Protein AF-0000000084380223 (afdb_homodimer)

Organism: NCBI:txid1548547

pLDDT: mean 94.54, std 8.92, range [31.89, 98.81]

Secondary structure (DSSP, 8-state):
-----SEEEEEEESS-HHHHHHHHHHHSSSEEEEEEEE-SS-BTTB-TT-EEEEEEEETTEEEEEEE--SS----TTEEEEEEESSHHHHHHHHHHHHTTT-EE-GGGEEE-TTS-EEEEEEHHHHHHHT-S-HHHHHHHHHHHHT-SS--HHHHHHHHH-/-----SEEEEEEESS-HHHHHHHHHHHSSSEEEEEEEE-SS-BTTB-TT-EEEEEEEETTEEEEEEE--SS----TTEEEEEEESSHHHHHHHHHHHHTTT-EE-GGGEEE-TTS-EEEEEEHHHHHHHT-S-HHHHHHHHHHHHT-SS--HHHHHHHHH-

Foldseek 3Di:
DPCPDPDAEEAEDAQCFVVVQVLVPVLAPPKDWDDWDFACADDPSGGGGGTAKTWMDGPRGIYMYGNPHDDDADDPPDAEEDEDADPVSLVRNVDSFCPPPKAWDALQWIAGPRGGIYRYDYPVLVVLCPDPPNCLNVQLVVQSRPGGRDDVVSSVVSSVD/DPCPDPDAEEAEDAQCFVVVQVLVPVLAPPKDWDDWDFACADDPSGGGGGTAKTWMDGPRGIYMYGNPHDDDADDPPDAEEDEDADPVSLVRNVDSFCPPPKAWDALQWIAGPRGGIYRYDYPVLVVLCPDPPNCLNVQLVVQSRVGGRDDVVSSVVSSVD

Structure (mmCIF, N/CA/C/O backbone):
data_AF-0000000084380223-model_v1
#
loop_
_entity.id
_entity.type
_entity.pdbx_description
1 polymer 'PhnB-like domain-containing protein'
#
loop_
_atom_site.group_PDB
_atom_site.id
_atom_site.type_symbol
_atom_site.label_atom_id
_atom_site.label_alt_id
_atom_site.label_comp_id
_atom_site.label_asym_id
_atom_site.label_entity_id
_atom_site.label_seq_id
_atom_site.pdbx_PDB_ins_code
_atom_site.Cartn_x
_atom_site.Cartn_y
_atom_site.Cartn_z
_atom_site.occupancy
_atom_site.B_iso_or_equiv
_atom_site.auth_seq_id
_atom_site.auth_comp_id
_atom_site.auth_asym_id
_atom_site.auth_atom_id
_atom_site.pdbx_PDB_model_num
ATOM 1 N N . MET A 1 1 ? 7.066 -19.219 8.914 1 32.31 1 MET A N 1
ATOM 2 C CA . MET A 1 1 ? 7.27 -17.844 9.367 1 32.31 1 MET A CA 1
ATOM 3 C C . MET A 1 1 ? 5.934 -17.156 9.648 1 32.31 1 MET A C 1
ATOM 5 O O . MET A 1 1 ? 5.016 -17.219 8.828 1 32.31 1 MET A O 1
ATOM 9 N N . GLU A 1 2 ? 5.453 -17.047 10.828 1 41.66 2 GLU A N 1
ATOM 10 C CA . GLU A 1 2 ? 4.16 -16.5 11.234 1 41.66 2 GLU A CA 1
ATOM 11 C C . GLU A 1 2 ? 3.848 -15.211 10.484 1 41.66 2 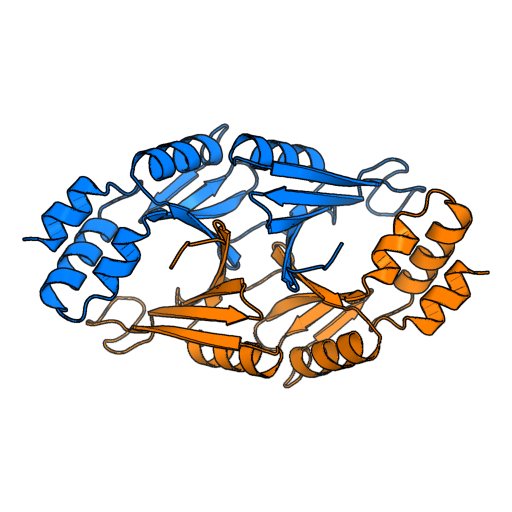GLU A C 1
ATOM 13 O O . GLU A 1 2 ? 4.648 -14.273 10.492 1 41.66 2 GLU A O 1
ATOM 18 N N . ILE A 1 3 ? 3.221 -15.406 9.367 1 51.25 3 ILE A N 1
ATOM 19 C CA . ILE A 1 3 ? 2.959 -14.227 8.547 1 51.25 3 ILE A CA 1
ATOM 20 C C . ILE A 1 3 ? 2.213 -13.18 9.375 1 51.25 3 ILE A C 1
ATOM 22 O O . ILE A 1 3 ? 1.077 -13.406 9.797 1 51.25 3 ILE A O 1
ATOM 26 N N . THR A 1 4 ? 2.963 -12.352 10.031 1 65.88 4 THR A N 1
ATOM 27 C CA . THR A 1 4 ? 2.34 -11.344 10.875 1 65.88 4 THR A CA 1
ATOM 28 C C . THR A 1 4 ? 1.686 -10.25 10.031 1 65.88 4 THR A C 1
ATOM 30 O O . THR A 1 4 ? 0.674 -9.672 10.43 1 65.88 4 THR A O 1
ATOM 33 N N . GLN A 1 5 ? 2.08 -10.172 8.781 1 86.56 5 GLN A N 1
ATOM 34 C CA . GLN A 1 5 ? 1.493 -9.156 7.914 1 86.56 5 GLN A CA 1
ATOM 35 C C . GLN A 1 5 ? 0.505 -9.773 6.93 1 86.56 5 GLN A C 1
ATOM 37 O O . GLN A 1 5 ? 0.892 -10.57 6.074 1 86.56 5 GLN A O 1
ATOM 42 N N . ILE A 1 6 ? -0.724 -9.414 7.043 1 91.94 6 ILE A N 1
ATOM 43 C CA . ILE A 1 6 ? -1.76 -10.039 6.23 1 91.94 6 ILE A CA 1
ATOM 44 C C .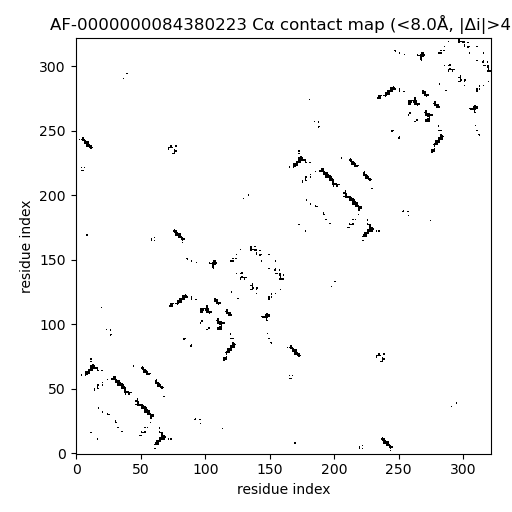 ILE A 1 6 ? -1.839 -9.344 4.871 1 91.94 6 ILE A C 1
ATOM 46 O O . ILE A 1 6 ? -2.115 -9.977 3.854 1 91.94 6 ILE A O 1
ATOM 50 N N . ILE A 1 7 ? -1.647 -8.047 4.848 1 97.31 7 ILE A N 1
ATOM 51 C CA . ILE A 1 7 ? -1.777 -7.273 3.619 1 97.31 7 ILE A CA 1
ATOM 52 C C . ILE A 1 7 ? -0.424 -6.68 3.24 1 97.31 7 ILE A C 1
ATOM 54 O O . ILE A 1 7 ? 0.252 -6.074 4.074 1 97.31 7 ILE A O 1
ATOM 58 N N . SER A 1 8 ? 0.004 -6.867 2.023 1 97.62 8 SER A N 1
ATOM 59 C CA . SER A 1 8 ? 1.247 -6.293 1.521 1 97.62 8 SER A CA 1
ATOM 60 C C . SER A 1 8 ? 1.021 -5.551 0.208 1 97.62 8 SER A C 1
ATOM 62 O O . SER A 1 8 ? 0.292 -6.027 -0.665 1 97.62 8 SER A O 1
ATOM 64 N N . PRO A 1 9 ? 1.64 -4.41 0.079 1 98.5 9 PRO A N 1
ATOM 65 C CA . PRO A 1 9 ? 1.553 -3.727 -1.215 1 98.5 9 PRO A CA 1
ATOM 66 C C . PRO A 1 9 ? 2.285 -4.473 -2.326 1 98.5 9 PRO A C 1
ATOM 68 O O . PRO A 1 9 ? 3.357 -5.039 -2.092 1 98.5 9 PRO A O 1
ATOM 71 N N . CYS A 1 10 ? 1.696 -4.477 -3.432 1 98.69 10 CYS A N 1
ATOM 72 C CA . CYS A 1 10 ? 2.305 -4.984 -4.656 1 98.69 10 CYS A CA 1
ATOM 73 C C . CYS A 1 10 ? 2.443 -3.877 -5.695 1 98.69 10 CYS A C 1
ATOM 75 O O . CYS A 1 10 ? 1.447 -3.295 -6.129 1 98.69 10 CYS A O 1
ATOM 77 N N . LEU A 1 11 ? 3.627 -3.625 -6.086 1 98.75 11 LEU A N 1
ATOM 78 C CA . LEU A 1 11 ? 3.947 -2.543 -7.012 1 98.75 11 LEU A CA 1
ATOM 79 C C . LEU A 1 11 ? 4.184 -3.08 -8.414 1 98.75 11 LEU A C 1
ATOM 81 O O . LEU A 1 11 ? 4.969 -4.012 -8.609 1 98.75 11 LEU A O 1
ATOM 85 N N . TRP A 1 12 ? 3.541 -2.434 -9.375 1 98.19 12 TRP A N 1
ATOM 86 C CA . TRP A 1 12 ? 3.562 -2.873 -10.766 1 98.19 12 TRP A CA 1
ATOM 87 C C . TRP A 1 12 ? 4.684 -2.186 -11.531 1 98.19 12 TRP A C 1
ATOM 89 O O . TRP A 1 12 ? 4.793 -0.957 -11.516 1 98.19 12 TRP A O 1
ATOM 99 N N . TYR A 1 13 ? 5.488 -2.984 -12.211 1 97.38 13 TYR A N 1
ATOM 100 C CA . TYR A 1 13 ? 6.578 -2.449 -13.023 1 97.38 13 TYR A CA 1
ATOM 101 C C . TYR A 1 13 ? 6.578 -3.064 -14.414 1 97.38 13 TYR A C 1
ATOM 103 O O . TYR A 1 13 ? 5.793 -3.973 -14.695 1 97.38 13 TYR A O 1
ATOM 111 N N . ASP A 1 14 ? 7.387 -2.457 -15.266 1 94.88 14 ASP A N 1
ATOM 112 C CA . ASP A 1 14 ? 7.629 -2.953 -16.625 1 94.88 14 ASP A CA 1
ATOM 113 C C . ASP A 1 14 ? 9.094 -3.352 -16.797 1 94.88 14 ASP A C 1
ATOM 115 O O . ASP A 1 14 ? 9.844 -2.66 -17.484 1 94.88 14 ASP A O 1
ATOM 119 N N . GLY A 1 15 ? 9.453 -4.473 -16.141 1 94.38 15 GLY A N 1
ATOM 120 C CA . GLY A 1 15 ? 10.797 -5 -16.297 1 94.38 15 GLY A CA 1
ATOM 121 C C . GLY A 1 15 ? 11.75 -4.512 -15.219 1 94.38 15 GLY A C 1
ATOM 122 O O . GLY A 1 15 ? 12.867 -5.023 -15.094 1 94.38 15 GLY A O 1
ATOM 123 N N . GLN A 1 16 ? 11.344 -3.615 -14.336 1 96.12 16 GLN A N 1
ATOM 124 C CA . GLN A 1 16 ? 12.266 -2.957 -13.414 1 96.12 16 GLN A CA 1
ATOM 125 C C . GLN A 1 16 ? 12.016 -3.396 -11.977 1 96.12 16 GLN A C 1
ATOM 127 O O . GLN A 1 16 ? 12.445 -2.73 -11.031 1 96.12 16 GLN A O 1
ATOM 132 N N . ALA A 1 17 ? 11.305 -4.434 -11.758 1 97.5 17 ALA A N 1
ATOM 133 C CA . ALA A 1 17 ? 10.898 -4.852 -10.414 1 97.5 17 ALA A CA 1
ATOM 134 C C . ALA A 1 17 ? 12.117 -5.039 -9.508 1 97.5 17 ALA A C 1
ATOM 136 O O . ALA A 1 17 ? 12.133 -4.543 -8.383 1 97.5 17 ALA A O 1
ATOM 137 N N . GLU A 1 18 ? 13.117 -5.715 -9.969 1 97.62 18 GLU A N 1
ATOM 138 C CA . GLU A 1 18 ? 14.289 -5.992 -9.148 1 97.62 18 GLU A CA 1
ATOM 139 C C . GLU A 1 18 ? 15.062 -4.715 -8.836 1 97.62 18 GLU A C 1
ATOM 141 O O . GLU A 1 18 ? 15.438 -4.473 -7.691 1 97.62 18 GLU A O 1
ATOM 146 N N . SER A 1 19 ? 15.344 -3.908 -9.844 1 97.88 19 SER A N 1
ATOM 147 C CA . SER A 1 19 ? 16.062 -2.652 -9.648 1 97.88 19 SER A CA 1
ATOM 148 C C . SER A 1 19 ? 15.297 -1.723 -8.711 1 97.88 19 SER A C 1
ATOM 150 O O . SER A 1 19 ? 15.898 -1.029 -7.887 1 97.88 19 SER A O 1
ATOM 152 N N . ALA A 1 20 ? 13.992 -1.715 -8.859 1 98.12 20 ALA A N 1
ATOM 153 C CA . ALA A 1 20 ? 13.172 -0.894 -7.969 1 98.12 20 ALA A CA 1
ATOM 154 C C . ALA A 1 20 ? 13.297 -1.366 -6.523 1 98.12 20 ALA A C 1
ATOM 156 O O . ALA A 1 20 ? 13.492 -0.556 -5.613 1 98.12 20 ALA A O 1
ATOM 157 N N . ALA A 1 21 ? 13.18 -2.662 -6.32 1 98.38 21 ALA A N 1
ATOM 158 C CA . ALA A 1 21 ? 13.336 -3.213 -4.977 1 98.38 21 ALA A CA 1
ATOM 159 C C . ALA A 1 21 ? 14.68 -2.812 -4.375 1 98.38 21 ALA A C 1
ATOM 161 O O . ALA A 1 21 ? 14.75 -2.373 -3.227 1 98.38 21 ALA A O 1
ATOM 162 N N . GLU A 1 22 ? 15.711 -2.914 -5.148 1 97.81 22 GLU A N 1
ATOM 163 C CA . GLU A 1 22 ? 17.047 -2.545 -4.684 1 97.81 22 GLU A CA 1
ATOM 164 C C . GLU A 1 22 ? 17.109 -1.062 -4.328 1 97.81 22 GLU A C 1
ATOM 166 O O . GLU A 1 22 ? 17.734 -0.685 -3.338 1 97.81 22 GLU A O 1
ATOM 171 N N . PHE A 1 23 ? 16.516 -0.316 -5.188 1 98.06 23 PHE A N 1
ATOM 172 C CA . PHE A 1 23 ? 16.438 1.117 -4.938 1 98.06 23 PHE A CA 1
ATOM 173 C C . PHE A 1 23 ? 15.789 1.395 -3.582 1 98.06 23 PHE A C 1
ATOM 175 O O . PHE A 1 23 ? 16.297 2.205 -2.805 1 98.06 23 PHE A O 1
ATOM 182 N N . TYR A 1 24 ? 14.688 0.743 -3.215 1 97.88 24 TYR A N 1
ATOM 183 C CA . TYR A 1 24 ? 13.992 0.947 -1.948 1 97.88 24 TYR A CA 1
ATOM 184 C C . TYR A 1 24 ? 14.805 0.398 -0.784 1 97.88 24 TYR A C 1
ATOM 186 O O . TYR A 1 24 ? 14.883 1.021 0.278 1 97.88 24 TYR A O 1
ATOM 194 N N . LEU A 1 25 ? 15.469 -0.722 -0.941 1 97.44 25 LEU A N 1
ATOM 195 C CA . LEU A 1 25 ? 16.266 -1.319 0.13 1 97.44 25 LEU A CA 1
ATOM 196 C C . LEU A 1 25 ? 17.422 -0.41 0.52 1 97.44 25 LEU A C 1
ATOM 198 O O . LEU A 1 25 ? 17.812 -0.368 1.688 1 97.44 25 LEU A O 1
ATOM 202 N N . ALA A 1 26 ? 17.891 0.292 -0.416 1 96.5 26 ALA A N 1
ATOM 203 C CA . ALA A 1 26 ? 18.984 1.214 -0.143 1 96.5 26 ALA A CA 1
ATOM 204 C C . ALA A 1 26 ? 18.5 2.408 0.678 1 96.5 26 ALA A C 1
ATOM 206 O O . ALA A 1 26 ? 19.297 3.027 1.4 1 96.5 26 ALA A O 1
ATOM 207 N N . ALA A 1 27 ? 17.266 2.715 0.586 1 95.44 27 ALA A N 1
ATOM 208 C CA . ALA A 1 27 ? 16.719 3.898 1.233 1 95.44 27 ALA A CA 1
ATOM 209 C C . ALA A 1 27 ? 16.312 3.598 2.674 1 95.44 27 ALA A C 1
ATOM 211 O O . ALA A 1 27 ? 16.25 4.5 3.512 1 95.44 27 ALA A O 1
ATOM 212 N N . PHE A 1 28 ? 16.031 2.342 2.951 1 95.88 28 PHE A N 1
ATOM 213 C CA . PHE A 1 28 ? 15.43 2.012 4.242 1 95.88 28 PHE A CA 1
ATOM 214 C C . PHE A 1 28 ? 16.312 1.022 5.004 1 95.88 28 PHE A C 1
ATOM 216 O O . PHE A 1 28 ? 16.891 0.115 4.406 1 95.88 28 PHE A O 1
ATOM 223 N N . PRO A 1 29 ? 16.312 1.187 6.297 1 92.56 29 PRO A N 1
ATOM 224 C CA . PRO A 1 29 ? 17.109 0.251 7.094 1 92.56 29 PRO A CA 1
ATOM 225 C C . PRO A 1 29 ? 16.453 -1.118 7.234 1 92.56 29 PRO A C 1
ATOM 227 O O . PRO A 1 29 ? 15.25 -1.252 7.004 1 92.56 29 PRO A O 1
ATOM 230 N N . ASN A 1 30 ? 17.234 -2.107 7.621 1 94.25 30 ASN A N 1
ATOM 231 C CA . ASN A 1 30 ? 16.719 -3.439 7.906 1 94.25 30 ASN A CA 1
ATOM 232 C C . ASN A 1 30 ? 15.836 -3.949 6.773 1 94.25 30 ASN A C 1
ATOM 234 O O . ASN A 1 30 ? 14.695 -4.352 7.004 1 94.25 30 ASN A O 1
ATOM 238 N N . SER A 1 31 ? 16.344 -3.854 5.578 1 96.38 31 SER A N 1
ATOM 239 C CA . SER A 1 31 ? 15.633 -4.234 4.363 1 96.38 31 SER A CA 1
ATOM 240 C C . SER A 1 31 ? 16.375 -5.332 3.607 1 96.38 31 SER A C 1
ATOM 242 O O . SER A 1 31 ? 17.609 -5.402 3.652 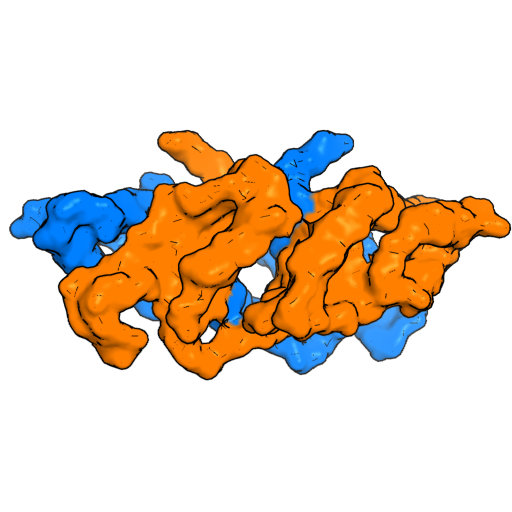1 96.38 31 SER A O 1
ATOM 244 N N . HIS A 1 32 ? 15.648 -6.23 3.021 1 97.81 32 HIS A N 1
ATOM 245 C CA . HIS A 1 32 ? 16.266 -7.293 2.238 1 97.81 32 HIS A CA 1
ATOM 246 C C . HIS A 1 32 ? 15.297 -7.871 1.219 1 97.81 32 HIS A C 1
ATOM 248 O O . HIS A 1 32 ? 14.078 -7.719 1.365 1 97.81 32 HIS A O 1
ATOM 254 N N . ILE A 1 33 ? 15.859 -8.484 0.189 1 97.81 33 ILE A N 1
ATOM 255 C CA . ILE A 1 33 ? 15.062 -9.266 -0.755 1 97.81 33 ILE A CA 1
ATOM 256 C C . ILE A 1 33 ? 14.766 -10.641 -0.17 1 97.81 33 ILE A C 1
ATOM 258 O O . ILE A 1 33 ? 15.664 -11.32 0.329 1 97.81 33 ILE A O 1
ATOM 262 N N . ASP A 1 34 ? 13.562 -11.031 -0.2 1 96.44 34 ASP A N 1
ATOM 263 C CA . ASP A 1 34 ? 13.164 -12.336 0.304 1 96.44 34 ASP A CA 1
ATOM 264 C C . ASP A 1 34 ? 13.219 -13.391 -0.8 1 96.44 34 ASP A C 1
ATOM 266 O O . ASP A 1 34 ? 13.633 -14.531 -0.56 1 96.44 34 ASP A O 1
ATOM 270 N N . ASN A 1 35 ? 12.719 -13.016 -1.987 1 95.75 35 ASN A N 1
ATOM 271 C CA . ASN A 1 35 ? 12.648 -13.961 -3.102 1 95.75 35 ASN A CA 1
ATOM 272 C C . ASN A 1 35 ? 12.547 -13.234 -4.441 1 95.75 35 ASN A C 1
ATOM 274 O O . ASN A 1 35 ? 11.93 -12.172 -4.531 1 95.75 35 ASN A O 1
ATOM 278 N N . VAL A 1 36 ? 13.18 -13.781 -5.414 1 96.62 36 VAL A N 1
ATOM 279 C CA . VAL A 1 36 ? 13.031 -13.359 -6.801 1 96.62 36 VAL A CA 1
ATOM 280 C C . VAL A 1 36 ? 12.5 -14.523 -7.641 1 96.62 36 VAL A C 1
ATOM 282 O O . VAL A 1 36 ? 13.203 -15.516 -7.844 1 96.62 36 VAL A O 1
ATOM 285 N N . MET A 1 37 ? 11.312 -14.367 -8.109 1 93.94 37 MET A N 1
ATOM 286 C CA . MET A 1 37 ? 10.711 -15.383 -8.969 1 93.94 37 MET A CA 1
ATOM 287 C C . MET A 1 37 ? 10.938 -15.047 -10.438 1 93.94 37 MET A C 1
ATOM 289 O O . MET A 1 37 ? 10.539 -13.977 -10.906 1 93.94 37 MET A O 1
ATOM 293 N N . LYS A 1 38 ? 11.477 -16.016 -11.141 1 93.56 38 LYS A N 1
ATOM 294 C CA . LYS A 1 38 ? 11.75 -15.836 -12.562 1 93.56 38 LYS A CA 1
ATOM 295 C C . LYS A 1 38 ? 10.906 -16.781 -13.406 1 93.56 38 LYS A C 1
ATOM 297 O O . LYS A 1 38 ? 10.453 -17.828 -12.922 1 93.56 38 LYS A O 1
ATOM 302 N N . SER A 1 39 ? 10.711 -16.375 -14.641 1 90.5 39 SER A N 1
ATOM 303 C CA . SER A 1 39 ? 9.914 -17.188 -15.547 1 90.5 39 SER A CA 1
ATOM 304 C C . SER A 1 39 ? 10.711 -18.391 -16.047 1 90.5 39 SER A C 1
ATOM 306 O O . SER A 1 39 ? 11.883 -18.25 -16.422 1 90.5 39 SER A O 1
ATOM 308 N N . ASP A 1 40 ? 10 -19.531 -16.031 1 88.31 40 ASP A N 1
ATOM 309 C CA . ASP A 1 40 ? 10.648 -20.719 -16.547 1 88.31 40 ASP A CA 1
ATOM 310 C C . ASP A 1 40 ? 10.492 -20.812 -18.078 1 88.31 40 ASP A C 1
ATOM 312 O O . ASP A 1 40 ? 11.211 -21.578 -18.734 1 88.31 40 ASP A O 1
ATOM 316 N N . GLY A 1 41 ? 9.57 -20.078 -18.578 1 85.88 41 GLY A N 1
ATOM 317 C CA . GLY A 1 41 ? 9.32 -20.125 -20 1 85.88 41 GLY A CA 1
ATOM 318 C C . GLY A 1 41 ? 8.93 -18.781 -20.594 1 85.88 41 GLY A C 1
ATOM 319 O O . GLY A 1 41 ? 8.75 -17.812 -19.844 1 85.88 41 GLY A O 1
ATOM 320 N N . ASP A 1 42 ? 8.898 -18.844 -21.875 1 84.38 42 ASP A N 1
ATOM 321 C CA . ASP A 1 42 ? 8.453 -17.641 -22.562 1 84.38 42 ASP A CA 1
ATOM 322 C C . ASP A 1 42 ? 6.957 -17.406 -22.359 1 84.38 42 ASP A C 1
ATOM 324 O O . ASP A 1 42 ? 6.195 -18.359 -22.172 1 84.38 42 ASP A O 1
ATOM 328 N N . TRP A 1 43 ? 6.656 -16.25 -22.188 1 75.56 43 TRP A N 1
ATOM 329 C CA . TRP A 1 43 ? 5.258 -15.852 -22.094 1 75.56 43 TRP A CA 1
ATOM 330 C C . TRP A 1 43 ? 5.023 -14.508 -22.797 1 75.56 43 TRP A C 1
ATOM 332 O O . TRP A 1 43 ? 5.977 -13.805 -23.125 1 75.56 43 TRP A O 1
ATOM 342 N N . PRO A 1 44 ? 3.814 -14.219 -23.219 1 71.5 44 PRO A N 1
ATOM 343 C CA . PRO A 1 44 ? 3.537 -13.008 -24 1 71.5 44 PRO A CA 1
ATOM 344 C C . PRO A 1 44 ? 4.18 -11.758 -23.406 1 71.5 44 PRO A C 1
ATOM 346 O O . PRO A 1 44 ? 4.547 -10.836 -24.141 1 71.5 44 PRO A O 1
ATOM 349 N N . GLY A 1 45 ? 4.398 -11.711 -22.219 1 70.75 45 GLY A N 1
ATOM 350 C CA . GLY A 1 45 ? 4.914 -10.5 -21.594 1 70.75 45 GLY A CA 1
ATOM 351 C C . GLY A 1 45 ? 6.406 -10.57 -21.312 1 70.75 45 GLY A C 1
ATOM 352 O O . GLY A 1 45 ? 6.984 -9.617 -20.797 1 70.75 45 GLY A O 1
ATOM 353 N N . GLY A 1 46 ? 6.961 -11.688 -21.703 1 78.56 46 GLY A N 1
ATOM 354 C CA . GLY A 1 46 ? 8.375 -11.781 -21.375 1 78.56 46 GLY A CA 1
ATOM 355 C C . GLY A 1 46 ? 9.008 -13.086 -21.828 1 78.56 46 GLY A C 1
ATOM 356 O O . GLY A 1 46 ? 8.453 -13.797 -22.672 1 78.56 46 GLY A O 1
ATOM 357 N N . LYS A 1 47 ? 10.312 -13.234 -21.516 1 88.19 47 LYS A N 1
ATOM 358 C CA . LYS A 1 47 ? 11.117 -14.391 -21.906 1 88.19 47 LYS A CA 1
ATOM 359 C C . LYS A 1 47 ? 11.5 -15.227 -20.688 1 88.19 47 LYS A C 1
ATOM 361 O O . LYS A 1 47 ? 11.461 -14.742 -19.562 1 88.19 47 LYS A O 1
ATOM 366 N N . ALA A 1 48 ? 11.844 -16.375 -21.031 1 89.56 48 ALA A N 1
ATOM 367 C CA . ALA A 1 48 ? 12.398 -17.234 -19.984 1 89.56 48 ALA A CA 1
ATOM 368 C C . ALA A 1 48 ? 13.547 -16.531 -19.266 1 89.56 48 ALA A C 1
ATOM 370 O O . ALA A 1 48 ? 14.391 -15.898 -19.906 1 89.56 48 ALA A O 1
ATOM 371 N N . GLY A 1 49 ? 13.438 -16.594 -17.922 1 92 49 GLY A N 1
ATOM 372 C CA . GLY A 1 49 ? 14.508 -16 -17.125 1 92 49 GLY A CA 1
ATOM 373 C C . GLY A 1 49 ? 14.164 -14.617 -16.609 1 92 49 GLY A C 1
ATOM 374 O O . GLY A 1 49 ? 14.82 -14.109 -15.703 1 92 49 GLY A O 1
ATOM 375 N N . ASP A 1 50 ? 13.156 -14.023 -17.25 1 93.31 50 ASP A N 1
ATOM 376 C CA . ASP A 1 50 ? 12.742 -12.703 -16.797 1 93.31 50 ASP A CA 1
ATOM 377 C C . ASP A 1 50 ? 12.156 -12.766 -15.383 1 93.31 50 ASP A C 1
ATOM 379 O O . ASP A 1 50 ? 11.438 -13.703 -15.047 1 93.31 50 ASP A O 1
ATOM 383 N N . THR A 1 51 ? 12.508 -11.789 -14.578 1 95.25 51 THR A N 1
ATOM 384 C CA . THR A 1 51 ? 11.898 -11.664 -13.258 1 95.25 51 THR A CA 1
ATOM 385 C C . THR A 1 51 ? 10.398 -11.391 -13.383 1 95.25 51 THR A C 1
ATOM 387 O O . THR A 1 51 ? 9.984 -10.539 -14.172 1 95.25 51 THR A O 1
ATOM 390 N N . ILE A 1 52 ? 9.648 -12.125 -12.695 1 93.81 52 ILE A N 1
ATOM 391 C CA . ILE A 1 52 ? 8.203 -11.914 -12.68 1 93.81 52 ILE A CA 1
ATOM 392 C C . ILE A 1 52 ? 7.805 -11.148 -11.422 1 93.81 52 ILE A C 1
ATOM 394 O O . ILE A 1 52 ? 7.176 -10.086 -11.508 1 93.81 52 ILE A O 1
ATOM 398 N N . LEU A 1 53 ? 8.234 -11.625 -10.281 1 95.62 53 LEU A N 1
ATOM 399 C CA . LEU A 1 53 ? 7.844 -11.094 -8.977 1 95.62 53 LEU A CA 1
ATOM 400 C C . LEU A 1 53 ? 9.039 -11.031 -8.039 1 95.62 53 LEU A C 1
ATOM 402 O O . LEU A 1 53 ? 9.805 -11.992 -7.93 1 95.62 53 LEU A O 1
ATOM 406 N N . VAL A 1 54 ? 9.234 -9.906 -7.391 1 97.88 54 VAL A N 1
ATOM 407 C CA . VAL A 1 54 ? 10.211 -9.742 -6.32 1 97.88 54 VAL A CA 1
ATOM 408 C C . VAL A 1 54 ? 9.5 -9.531 -4.988 1 97.88 54 VAL A C 1
ATOM 410 O O . VAL A 1 54 ? 8.664 -8.625 -4.863 1 97.88 54 VAL A O 1
ATOM 413 N N . SER A 1 55 ? 9.688 -10.383 -4.051 1 97.56 55 SER A N 1
ATOM 414 C CA . SER A 1 55 ? 9.25 -10.164 -2.674 1 97.56 55 SER A CA 1
ATOM 415 C C . SER A 1 55 ? 10.383 -9.602 -1.82 1 97.56 55 SER A C 1
ATOM 417 O O . SER A 1 55 ? 11.516 -10.094 -1.872 1 97.56 55 SER A O 1
ATOM 419 N N . PHE A 1 56 ? 10.055 -8.555 -1.073 1 97.88 56 PHE A N 1
ATOM 420 C CA . PHE A 1 56 ? 11.094 -7.93 -0.264 1 97.88 56 PHE A CA 1
ATOM 421 C C . PHE A 1 56 ? 10.5 -7.332 1.007 1 97.88 56 PHE A C 1
ATOM 423 O O . PHE A 1 56 ? 9.281 -7.23 1.144 1 97.88 56 PHE A O 1
ATOM 430 N N . SER A 1 57 ? 11.406 -7.043 1.899 1 96.69 57 SER A N 1
ATOM 431 C CA . SER A 1 57 ? 11 -6.512 3.195 1 96.69 57 SER A CA 1
ATOM 432 C C . SER A 1 57 ? 11.719 -5.207 3.512 1 96.69 57 SER A C 1
ATOM 434 O O . SER A 1 57 ? 12.914 -5.07 3.232 1 96.69 57 SER A O 1
ATOM 436 N N . ILE A 1 58 ? 10.953 -4.258 4.004 1 95.19 58 ILE A N 1
ATOM 437 C CA . ILE A 1 58 ? 11.477 -3.008 4.551 1 95.19 58 ILE A CA 1
ATOM 438 C C . ILE A 1 58 ? 11.086 -2.887 6.023 1 95.19 58 ILE A C 1
ATOM 440 O O . ILE A 1 58 ? 9.898 -2.789 6.352 1 95.19 58 ILE A O 1
ATOM 444 N N . ALA A 1 59 ? 12.117 -2.902 6.953 1 89.56 59 ALA A N 1
ATOM 445 C CA . ALA A 1 59 ? 11.883 -2.775 8.391 1 89.56 59 ALA A CA 1
ATOM 446 C C . ALA A 1 59 ? 10.82 -3.76 8.859 1 89.56 59 ALA A C 1
ATOM 448 O O . ALA A 1 59 ? 9.891 -3.381 9.578 1 89.56 59 ALA A O 1
ATOM 449 N N . GLY A 1 60 ? 10.844 -4.906 8.336 1 89.31 60 GLY A N 1
ATOM 450 C CA . GLY A 1 60 ? 9.961 -5.977 8.773 1 89.31 60 GLY A CA 1
ATOM 451 C C . GLY A 1 60 ? 8.641 -6.008 8.023 1 89.31 60 GLY A C 1
ATOM 452 O O . GLY A 1 60 ? 7.812 -6.895 8.25 1 89.31 60 GLY A O 1
ATOM 453 N N . GLN A 1 61 ? 8.383 -5.094 7.156 1 94.38 61 GLN A N 1
ATOM 454 C CA . GLN A 1 61 ? 7.164 -5.051 6.355 1 94.38 61 GLN A CA 1
ATOM 455 C C . GLN A 1 61 ? 7.383 -5.676 4.984 1 94.38 61 GLN A C 1
ATOM 457 O O . GLN A 1 61 ? 8.375 -5.387 4.316 1 94.38 61 GLN A O 1
ATOM 462 N N . GLN A 1 62 ? 6.43 -6.402 4.559 1 96.12 62 GLN A N 1
ATOM 463 C CA . GLN A 1 62 ? 6.547 -7.129 3.299 1 96.12 62 GLN A CA 1
ATOM 464 C C . GLN A 1 62 ? 5.969 -6.316 2.141 1 96.12 62 GLN A C 1
ATOM 466 O O . GLN A 1 62 ? 4.91 -5.699 2.273 1 96.12 62 GLN A O 1
ATOM 471 N N . PHE A 1 63 ? 6.66 -6.387 1.051 1 98.19 63 PHE A N 1
ATOM 472 C CA . PHE A 1 63 ? 6.262 -5.766 -0.208 1 98.19 63 PHE A CA 1
ATOM 473 C C . PHE A 1 63 ? 6.484 -6.719 -1.376 1 98.19 63 PHE A C 1
ATOM 475 O O . PHE A 1 63 ? 7.223 -7.699 -1.253 1 98.19 63 PHE A O 1
ATOM 482 N N . GLN A 1 64 ? 5.824 -6.348 -2.443 1 98.25 64 GLN A N 1
ATOM 483 C CA . GLN A 1 64 ? 6.047 -7.062 -3.697 1 98.25 64 GLN A CA 1
ATOM 484 C C . GLN A 1 64 ? 6.262 -6.09 -4.852 1 98.25 64 GLN A C 1
ATOM 486 O O . GLN A 1 64 ? 5.68 -5.004 -4.875 1 98.25 64 GLN A O 1
ATOM 491 N N . ALA A 1 65 ? 7.074 -6.438 -5.723 1 98.44 65 ALA A N 1
ATOM 492 C CA . ALA A 1 65 ? 7.234 -5.797 -7.023 1 98.44 65 ALA A CA 1
ATOM 493 C C . ALA A 1 65 ? 6.961 -6.781 -8.156 1 98.44 65 ALA A C 1
ATOM 495 O O . ALA A 1 65 ? 7.609 -7.828 -8.25 1 98.44 65 ALA A O 1
ATOM 496 N N . LEU A 1 66 ? 6.066 -6.469 -9.023 1 96.88 66 LEU A N 1
ATOM 497 C CA . LEU A 1 66 ? 5.582 -7.355 -10.078 1 96.88 66 LEU A CA 1
ATOM 498 C C . LEU A 1 66 ? 5.867 -6.766 -11.461 1 96.88 66 LEU A C 1
ATOM 500 O O . LEU A 1 66 ? 5.477 -5.633 -11.742 1 96.88 66 LEU A O 1
ATOM 504 N N . ASN A 1 67 ? 6.555 -7.531 -12.258 1 96.12 67 ASN A N 1
ATOM 505 C CA . ASN A 1 67 ? 6.656 -7.148 -13.656 1 96.12 67 ASN A CA 1
ATOM 506 C C . ASN A 1 67 ? 5.43 -7.59 -14.453 1 96.12 67 ASN A C 1
ATOM 508 O O . ASN A 1 67 ? 5.395 -8.695 -14.984 1 96.12 67 ASN A O 1
ATOM 512 N N . GLY A 1 68 ? 4.477 -6.727 -14.5 1 93.12 68 GLY A N 1
ATOM 513 C CA . GLY A 1 68 ? 3.227 -7.039 -15.172 1 93.12 68 GLY A CA 1
ATOM 514 C C . GLY A 1 68 ? 3.172 -6.516 -16.594 1 93.12 68 GLY A C 1
ATOM 515 O O . GLY A 1 68 ? 2.287 -6.891 -17.375 1 93.12 68 GLY A O 1
ATOM 516 N N . GLY A 1 69 ? 4.094 -5.668 -16.922 1 92.5 69 GLY A N 1
ATOM 517 C CA . GLY A 1 69 ? 4.125 -5.156 -18.281 1 92.5 69 GLY A CA 1
ATOM 518 C C . GLY A 1 69 ? 3.836 -3.668 -18.375 1 92.5 69 GLY A C 1
ATOM 519 O O . GLY A 1 69 ? 3.703 -2.996 -17.344 1 92.5 69 GLY A O 1
ATOM 520 N N . PRO A 1 70 ? 3.742 -3.18 -19.609 1 92.06 70 PRO A N 1
ATOM 521 C CA . PRO A 1 70 ? 3.621 -1.735 -19.812 1 92.06 70 PRO A CA 1
ATOM 522 C C . PRO A 1 70 ? 2.184 -1.237 -19.688 1 92.06 70 PRO A C 1
ATOM 524 O O . PRO A 1 70 ? 1.259 -2.041 -19.547 1 92.06 70 PRO A O 1
ATOM 527 N N . ASN A 1 71 ? 1.922 0.071 -19.5 1 90.75 71 ASN A N 1
ATOM 528 C CA . ASN A 1 71 ? 0.667 0.797 -19.656 1 90.75 71 ASN A CA 1
ATOM 529 C C . ASN A 1 71 ? -0.115 0.863 -18.359 1 90.75 71 ASN A C 1
ATOM 531 O O . ASN A 1 71 ? -1.34 0.998 -18.359 1 90.75 71 ASN A O 1
ATOM 535 N N . VAL A 1 72 ? 0.519 0.651 -17.328 1 94.5 72 VAL A N 1
ATOM 536 C CA . VAL A 1 72 ? -0.075 0.849 -16 1 94.5 72 VAL A CA 1
ATOM 537 C C . VAL A 1 72 ? 0.831 1.739 -15.156 1 94.5 72 VAL A C 1
ATOM 539 O O . VAL A 1 72 ? 1.521 1.255 -14.258 1 94.5 72 VAL A O 1
ATOM 542 N N . PRO A 1 73 ? 0.795 2.973 -15.43 1 94.81 73 PRO A N 1
ATOM 543 C CA . PRO A 1 73 ? 1.662 3.885 -14.68 1 94.81 73 PRO A CA 1
ATOM 544 C C . PRO A 1 73 ? 1.153 4.152 -13.258 1 94.81 73 PRO A C 1
ATOM 546 O O . PRO A 1 73 ? -0.057 4.125 -13.023 1 94.81 73 PRO A O 1
ATOM 549 N N . PHE A 1 74 ? 2.094 4.402 -12.398 1 97.38 74 PHE A N 1
ATOM 550 C CA . PHE A 1 74 ? 1.72 4.879 -11.07 1 97.38 74 PHE A CA 1
ATOM 551 C C . PHE A 1 74 ? 1.002 6.223 -11.164 1 97.38 74 PHE A C 1
ATOM 553 O O . PHE A 1 74 ? 1.268 7.012 -12.07 1 97.38 74 PHE A O 1
ATOM 560 N N . ASN A 1 75 ? 0.116 6.473 -10.289 1 96.62 75 ASN A N 1
ATOM 561 C CA . ASN A 1 75 ? -0.521 7.762 -10.047 1 96.62 75 ASN A CA 1
ATOM 562 C C . ASN A 1 75 ? -0.703 8.031 -8.555 1 96.62 75 ASN A C 1
ATOM 564 O O . ASN A 1 75 ? -0.135 7.324 -7.723 1 96.62 75 ASN A O 1
ATOM 568 N N . GLU A 1 76 ? -1.455 8.992 -8.195 1 95.75 76 GLU A N 1
ATOM 569 C CA . GLU A 1 76 ? -1.565 9.422 -6.809 1 95.75 76 GLU A CA 1
ATOM 570 C C . GLU A 1 76 ? -2.547 8.547 -6.031 1 95.75 76 GLU A C 1
ATOM 572 O O . GLU A 1 76 ? -2.637 8.641 -4.809 1 95.75 76 GLU A O 1
ATOM 577 N N . ALA A 1 77 ? -3.166 7.645 -6.68 1 97.19 77 ALA A N 1
ATOM 578 C CA . ALA A 1 77 ? -4.32 6.953 -6.109 1 97.19 77 ALA A CA 1
ATOM 579 C C . ALA A 1 77 ? -3.914 6.125 -4.895 1 97.19 77 ALA A C 1
ATOM 581 O O . ALA A 1 77 ? -4.695 5.973 -3.951 1 97.19 77 ALA A O 1
ATOM 582 N N . VAL A 1 78 ? -2.766 5.477 -4.961 1 98.56 78 VAL A N 1
ATOM 583 C CA . VAL A 1 78 ? -2.168 4.816 -3.807 1 98.56 78 VAL A CA 1
ATOM 584 C C . VAL A 1 78 ? -0.741 5.32 -3.604 1 98.56 78 VAL A C 1
ATOM 586 O O . VAL A 1 78 ? 0.11 5.164 -4.48 1 98.56 78 VAL A O 1
ATOM 589 N N . SER A 1 79 ? -0.514 5.953 -2.516 1 98.69 79 SER A N 1
ATOM 590 C CA . SER A 1 79 ? 0.821 6.395 -2.125 1 98.69 79 SER A CA 1
ATOM 591 C C . SER A 1 79 ? 1.305 5.66 -0.879 1 98.69 79 SER A C 1
ATOM 593 O O . SER A 1 79 ? 0.532 4.949 -0.232 1 98.69 79 SER A O 1
ATOM 595 N N . LEU A 1 80 ? 2.559 5.727 -0.631 1 98.69 80 LEU A N 1
ATOM 596 C CA . LEU A 1 80 ? 3.152 5.156 0.574 1 98.69 80 LEU A CA 1
ATOM 597 C C . LEU A 1 80 ? 3.643 6.258 1.509 1 98.69 80 LEU A C 1
ATOM 599 O O . LEU A 1 80 ? 4.434 7.113 1.106 1 98.69 80 LEU A O 1
ATOM 603 N N . SER A 1 81 ? 3.121 6.254 2.699 1 98.5 81 SER A N 1
ATOM 604 C CA . SER A 1 81 ? 3.447 7.27 3.697 1 98.5 81 SER A CA 1
ATOM 605 C C . SER A 1 81 ? 4.504 6.762 4.676 1 98.5 81 SER A C 1
ATOM 607 O O . SER A 1 81 ? 4.344 5.695 5.27 1 98.5 81 SER A O 1
ATOM 609 N N . ILE A 1 82 ? 5.504 7.473 4.859 1 98.12 82 ILE A N 1
ATOM 610 C CA . ILE A 1 82 ? 6.57 7.129 5.789 1 98.12 82 ILE A CA 1
ATOM 611 C C . ILE A 1 82 ? 6.406 7.93 7.078 1 98.12 82 ILE A C 1
ATOM 613 O O . ILE A 1 82 ? 6.375 9.164 7.051 1 98.12 82 ILE A O 1
ATOM 617 N N . ALA A 1 83 ? 6.355 7.242 8.156 1 97.12 83 ALA A N 1
ATOM 618 C CA . ALA A 1 83 ? 6.348 7.895 9.461 1 97.12 83 ALA A CA 1
ATOM 619 C C . ALA A 1 83 ? 7.766 8.172 9.945 1 97.12 83 ALA A C 1
ATOM 621 O O . ALA A 1 83 ? 8.508 7.25 10.273 1 97.12 83 ALA A O 1
ATOM 622 N N . CYS A 1 84 ? 8.102 9.43 10.039 1 97.75 84 CYS A N 1
ATOM 623 C CA . CYS A 1 84 ? 9.453 9.812 10.43 1 97.75 84 CYS A CA 1
ATOM 624 C C . CYS A 1 84 ? 9.492 10.281 11.883 1 97.75 84 CYS A C 1
ATOM 626 O O . CYS A 1 84 ? 8.703 11.148 12.273 1 97.75 84 CYS A O 1
ATOM 628 N N . LYS A 1 85 ? 10.445 9.836 12.641 1 96.5 85 LYS A N 1
ATOM 629 C CA . LYS A 1 85 ? 10.492 10.141 14.07 1 96.5 85 LYS A CA 1
ATOM 630 C C . LYS A 1 85 ? 11.148 11.492 14.32 1 96.5 85 LYS A C 1
ATOM 632 O O . LYS A 1 85 ? 10.953 12.102 15.375 1 96.5 85 LYS A O 1
ATOM 637 N N . ASP A 1 86 ? 12.031 11.891 13.422 1 97.75 86 ASP A N 1
ATOM 638 C CA . ASP A 1 86 ? 12.742 13.148 13.594 1 97.75 86 ASP A CA 1
ATOM 639 C C . ASP A 1 86 ? 13.18 13.727 12.25 1 97.75 86 ASP A C 1
ATOM 641 O O . ASP A 1 86 ? 12.883 13.148 11.195 1 97.75 86 ASP A O 1
ATOM 645 N N . GLN A 1 87 ? 13.797 14.898 12.305 1 98.69 87 GLN A N 1
ATOM 646 C CA . GLN A 1 87 ? 14.195 15.602 11.094 1 98.69 87 GLN A CA 1
ATOM 647 C C . GLN A 1 87 ? 15.227 14.789 10.305 1 98.69 87 GLN A C 1
ATOM 649 O O . GLN A 1 87 ? 15.234 14.828 9.07 1 98.69 87 GLN A O 1
ATOM 654 N N . ALA A 1 88 ? 16.062 14.125 11.023 1 98.38 88 ALA A N 1
ATOM 655 C CA . ALA A 1 88 ? 17.094 13.32 10.359 1 98.38 88 ALA A CA 1
ATOM 656 C C . ALA A 1 88 ? 16.453 12.258 9.461 1 98.38 88 ALA A C 1
ATOM 658 O O . ALA A 1 88 ? 16.922 12.031 8.344 1 98.38 88 ALA A O 1
ATOM 659 N N . GLU A 1 89 ? 15.398 11.633 9.906 1 97.75 89 GLU A N 1
ATOM 660 C CA . GLU A 1 89 ? 14.695 10.641 9.094 1 97.75 89 GLU A CA 1
ATOM 661 C C . GLU A 1 89 ? 14 11.289 7.906 1 97.75 89 GLU A C 1
ATOM 663 O O . GLU A 1 89 ? 14.023 10.758 6.793 1 97.75 89 GLU A O 1
ATOM 668 N N . VAL A 1 90 ? 13.336 12.398 8.172 1 98.56 90 VAL A N 1
ATOM 669 C CA . VAL A 1 90 ? 12.719 13.125 7.066 1 98.56 90 VAL A CA 1
ATOM 670 C C . VAL A 1 90 ? 13.75 13.375 5.969 1 98.56 90 VAL A C 1
ATOM 672 O O . VAL A 1 90 ? 13.516 13.062 4.801 1 98.56 90 VAL A O 1
ATOM 675 N N . ASP A 1 91 ? 14.883 13.922 6.398 1 98.56 91 ASP A N 1
ATOM 676 C CA . ASP A 1 91 ? 15.93 14.273 5.441 1 98.56 91 ASP A CA 1
ATOM 677 C C . ASP A 1 91 ? 16.453 13.031 4.719 1 98.56 91 ASP A C 1
ATOM 679 O O . ASP A 1 91 ? 16.609 13.039 3.498 1 98.56 91 ASP A O 1
ATOM 683 N N . ARG A 1 92 ? 16.641 12.023 5.398 1 97.75 92 ARG A N 1
ATOM 684 C CA . ARG A 1 92 ? 17.219 10.797 4.844 1 97.75 92 ARG A CA 1
ATOM 685 C C . ARG A 1 92 ? 16.297 10.188 3.795 1 97.75 92 ARG A C 1
ATOM 687 O O . ARG A 1 92 ? 16.719 9.922 2.67 1 97.75 92 ARG A O 1
ATOM 694 N N . TYR A 1 93 ? 15.078 9.93 4.168 1 98.12 93 TYR A N 1
ATOM 695 C CA . TYR A 1 93 ? 14.141 9.281 3.252 1 98.12 93 TYR A CA 1
ATOM 696 C C . TYR A 1 93 ? 13.82 10.188 2.072 1 98.12 93 TYR A C 1
ATOM 698 O O . TYR A 1 93 ? 13.719 9.727 0.934 1 98.12 93 TYR A O 1
ATOM 706 N N . TRP A 1 94 ? 13.68 11.508 2.365 1 98.62 94 TRP A N 1
ATOM 707 C CA . TRP A 1 94 ? 13.43 12.469 1.299 1 98.62 94 TRP A CA 1
ATOM 708 C C . TRP A 1 94 ? 14.547 12.445 0.262 1 98.62 94 TRP A C 1
ATOM 710 O O . TRP A 1 94 ? 14.289 12.273 -0.932 1 98.62 94 TRP A O 1
ATOM 720 N N . ASP A 1 95 ? 15.766 12.547 0.74 1 98.19 95 ASP A N 1
ATOM 721 C CA . ASP A 1 95 ? 16.922 12.625 -0.153 1 98.19 95 ASP A CA 1
ATOM 722 C C . ASP A 1 95 ? 17.094 11.328 -0.935 1 98.19 95 ASP A C 1
ATOM 724 O O . ASP A 1 95 ? 17.438 11.352 -2.117 1 98.19 95 ASP A O 1
ATOM 728 N N . ALA A 1 96 ? 16.891 10.258 -0.335 1 98 96 ALA A N 1
ATOM 729 C CA . ALA A 1 96 ? 17.047 8.953 -0.981 1 98 96 ALA A CA 1
ATOM 730 C C . ALA A 1 96 ? 16.016 8.758 -2.082 1 98 96 ALA A C 1
ATOM 732 O O . ALA A 1 96 ? 16.344 8.289 -3.174 1 98 96 ALA A O 1
ATOM 733 N N . LEU A 1 97 ? 14.758 9.133 -1.829 1 98.12 97 LEU A N 1
ATOM 734 C CA . LEU A 1 97 ? 13.656 8.789 -2.721 1 98.12 97 LEU A CA 1
ATOM 735 C C . LEU A 1 97 ? 13.555 9.789 -3.869 1 98.12 97 LEU A C 1
ATOM 737 O O . LEU A 1 97 ? 13.055 9.445 -4.945 1 98.12 97 LEU A O 1
ATOM 741 N N . ILE A 1 98 ? 14.023 10.977 -3.684 1 98 98 ILE A N 1
ATOM 742 C CA . ILE A 1 98 ? 13.906 11.984 -4.734 1 98 98 ILE A CA 1
ATOM 743 C C . ILE A 1 98 ? 15.102 11.875 -5.684 1 98 98 ILE A C 1
ATOM 745 O O . ILE A 1 98 ? 15.117 12.516 -6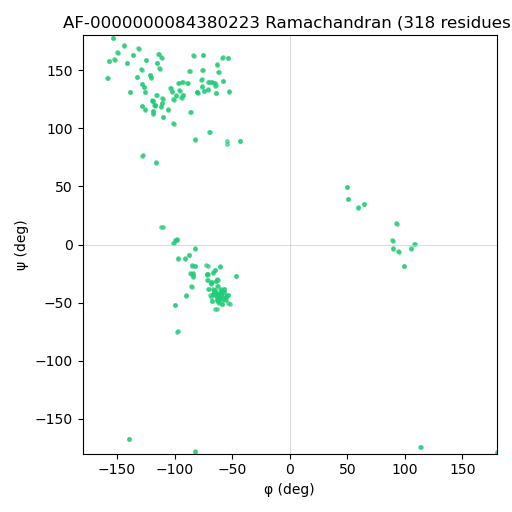.738 1 98 98 ILE A O 1
ATOM 749 N N . ALA A 1 99 ? 16.078 11.078 -5.332 1 95.31 99 ALA A N 1
ATOM 750 C CA . ALA A 1 99 ? 17.312 10.938 -6.102 1 95.31 99 ALA A CA 1
ATOM 751 C C . ALA A 1 99 ? 17.031 10.477 -7.523 1 95.31 99 ALA A C 1
ATOM 753 O O . ALA A 1 99 ? 15.922 10.008 -7.816 1 95.31 99 ALA A O 1
ATOM 754 N N . ASP A 1 100 ? 17.953 10.672 -8.406 1 95.12 100 ASP A N 1
ATOM 755 C CA . ASP A 1 100 ? 18.016 10.117 -9.758 1 95.12 100 ASP A CA 1
ATOM 756 C C . ASP A 1 100 ? 16.797 10.539 -10.578 1 95.12 100 ASP A C 1
ATOM 758 O O . ASP A 1 100 ? 16.234 9.734 -11.312 1 95.12 100 ASP A O 1
ATOM 762 N N . GLY A 1 101 ? 16.328 11.703 -10.273 1 95.06 101 GLY A N 1
ATOM 763 C CA . GLY A 1 101 ? 15.273 12.242 -11.117 1 95.06 101 GLY A CA 1
ATOM 764 C C . GLY A 1 101 ? 13.914 12.258 -10.438 1 95.06 101 GLY A C 1
ATOM 765 O O . GLY A 1 101 ? 12.898 12.57 -11.07 1 95.06 101 GLY A O 1
ATOM 766 N N . GLY A 1 102 ? 13.82 11.82 -9.242 1 97 102 GLY A N 1
ATOM 767 C CA . GLY A 1 102 ? 12.594 12.016 -8.484 1 97 102 GLY A CA 1
ATOM 768 C C . GLY A 1 102 ? 12.148 13.461 -8.43 1 97 102 GLY A C 1
ATOM 769 O O . GLY A 1 102 ? 12.938 14.375 -8.695 1 97 102 GLY A O 1
ATOM 770 N N . GLU A 1 103 ? 10.859 13.625 -8.117 1 98.44 103 GLU A N 1
ATOM 771 C CA . GLU A 1 103 ? 10.281 14.961 -8.148 1 98.44 103 GLU A CA 1
ATOM 772 C C . GLU A 1 103 ? 9.609 15.305 -6.824 1 98.44 103 GLU A C 1
ATOM 774 O O . GLU A 1 103 ? 8.797 14.523 -6.312 1 98.44 103 GLU A O 1
ATOM 779 N N . ALA A 1 104 ? 9.953 16.469 -6.359 1 98.44 104 ALA A N 1
ATOM 780 C CA . ALA A 1 104 ? 9.32 16.953 -5.145 1 98.44 104 ALA A CA 1
ATOM 781 C C . ALA A 1 104 ? 7.906 17.469 -5.43 1 98.44 104 ALA A C 1
ATOM 783 O O . ALA A 1 104 ? 7.652 18.047 -6.484 1 98.44 104 ALA A O 1
ATOM 784 N N . ILE A 1 105 ? 7.074 17.203 -4.543 1 97.44 105 ILE A N 1
ATOM 785 C CA . ILE A 1 105 ? 5.715 17.734 -4.543 1 97.44 105 ILE A CA 1
ATOM 786 C C . ILE A 1 105 ? 5.441 18.453 -3.227 1 97.44 105 ILE A C 1
ATOM 788 O O . ILE A 1 105 ? 6.195 18.312 -2.262 1 97.44 105 ILE A O 1
ATOM 792 N N . GLN A 1 106 ? 4.516 19.297 -3.189 1 96.62 106 GLN A N 1
ATOM 793 C CA . GLN A 1 106 ? 4.207 20.078 -2.002 1 96.62 106 GLN A CA 1
ATOM 794 C C . GLN A 1 106 ? 3.756 19.188 -0.849 1 96.62 106 GLN A C 1
ATOM 796 O O . GLN A 1 106 ? 3.318 18.047 -1.067 1 96.62 106 GLN A O 1
ATOM 801 N N . CYS A 1 107 ? 3.939 19.688 0.441 1 97.5 107 CYS A N 1
ATOM 802 C CA . CYS A 1 107 ? 3.383 19.141 1.677 1 97.5 107 CYS A CA 1
ATOM 803 C C . CYS A 1 107 ? 3.939 17.75 1.962 1 97.5 107 CYS A C 1
ATOM 805 O O . CYS A 1 107 ? 3.217 16.875 2.441 1 97.5 107 CYS A O 1
ATOM 807 N N . GLY A 1 108 ? 5.188 17.5 1.619 1 98.44 108 GLY A N 1
ATOM 808 C CA . GLY A 1 108 ? 5.859 16.281 2.008 1 98.44 108 GLY A CA 1
ATOM 809 C C . GLY A 1 108 ? 5.676 15.156 1.009 1 98.44 108 GLY A C 1
ATOM 810 O O . GLY A 1 108 ? 6.098 14.023 1.255 1 98.44 108 GLY A O 1
ATOM 811 N N . TRP A 1 109 ? 5 15.445 -0.104 1 98.56 109 TRP A N 1
ATOM 812 C CA . TRP A 1 109 ? 4.812 14.453 -1.158 1 98.56 109 TRP A CA 1
ATOM 813 C C . TRP A 1 109 ? 5.992 14.461 -2.127 1 98.56 109 TRP A C 1
ATOM 815 O O . TRP A 1 109 ? 6.617 15.5 -2.346 1 98.56 109 TRP A O 1
ATOM 825 N N . LEU A 1 110 ? 6.273 13.375 -2.664 1 98.62 110 LEU A N 1
ATOM 826 C CA . LEU A 1 110 ? 7.211 13.289 -3.781 1 98.62 110 LEU A CA 1
ATOM 827 C C . LEU A 1 110 ? 6.891 12.094 -4.668 1 98.62 110 LEU A C 1
ATOM 829 O O . LEU A 1 110 ? 6.121 11.211 -4.277 1 98.62 110 LEU A O 1
ATOM 833 N N . LYS A 1 111 ? 7.355 12.172 -5.863 1 98.38 111 LYS A N 1
ATOM 834 C CA . LYS A 1 111 ? 7.375 11.062 -6.812 1 98.38 111 LYS A CA 1
ATOM 835 C C . LYS A 1 111 ? 8.797 10.57 -7.051 1 98.38 111 LYS A C 1
ATOM 837 O O . LYS A 1 111 ? 9.688 11.359 -7.375 1 98.38 111 LYS A O 1
ATOM 842 N N . ASP A 1 112 ? 9.031 9.305 -6.859 1 98.38 112 ASP A N 1
ATOM 843 C CA . ASP A 1 112 ? 10.391 8.812 -7.055 1 98.38 112 ASP A CA 1
ATOM 844 C C . ASP A 1 112 ? 10.672 8.539 -8.531 1 98.38 112 ASP A C 1
ATOM 846 O O . ASP A 1 112 ? 9.82 8.805 -9.391 1 98.38 112 ASP A O 1
ATOM 850 N N . LYS A 1 113 ? 11.836 8.062 -8.844 1 97.94 113 LYS A N 1
ATOM 851 C CA . LYS A 1 113 ? 12.289 7.938 -10.227 1 97.94 113 LYS A CA 1
ATOM 852 C C . LYS A 1 113 ? 11.43 6.938 -11 1 97.94 113 LYS A C 1
ATOM 854 O O . LYS A 1 113 ? 11.391 6.965 -12.234 1 97.94 113 LYS A O 1
ATOM 859 N N . TYR A 1 114 ? 10.75 6.031 -10.305 1 97.94 114 TYR A N 1
ATOM 860 C CA . TYR A 1 114 ? 9.906 5.039 -10.969 1 97.94 114 TYR A CA 1
ATOM 861 C C . TYR A 1 114 ? 8.477 5.547 -11.109 1 97.94 114 TYR A C 1
ATOM 863 O O . TYR A 1 114 ? 7.652 4.922 -11.781 1 97.94 114 TYR A O 1
ATOM 871 N N . GLY A 1 115 ? 8.188 6.605 -10.438 1 97.81 115 GLY A N 1
ATOM 872 C CA . GLY A 1 115 ? 6.867 7.199 -10.547 1 97.81 115 GLY A CA 1
ATOM 873 C C . GLY A 1 115 ? 5.992 6.934 -9.336 1 97.81 115 GLY A C 1
ATOM 874 O O . GLY A 1 115 ? 4.867 7.43 -9.258 1 97.81 115 GLY A O 1
ATOM 875 N N . LEU A 1 116 ? 6.453 6.18 -8.398 1 98.56 116 LEU A N 1
ATOM 876 C CA . LEU A 1 116 ? 5.703 5.883 -7.184 1 98.56 116 LEU A CA 1
ATOM 877 C C . LEU A 1 116 ? 5.613 7.109 -6.285 1 98.56 116 LEU A C 1
ATOM 879 O O . LEU A 1 116 ? 6.609 7.809 -6.078 1 98.56 116 LEU A O 1
ATOM 883 N N . HIS A 1 117 ? 4.453 7.406 -5.781 1 98.62 117 HIS A N 1
ATOM 884 C CA . HIS A 1 117 ? 4.242 8.562 -4.918 1 98.62 117 HIS A CA 1
ATOM 885 C C . HIS A 1 117 ? 4.477 8.203 -3.455 1 98.62 117 HIS A C 1
ATOM 887 O O . HIS A 1 117 ? 4.02 7.16 -2.984 1 98.62 117 HIS A O 1
ATOM 893 N N . TRP A 1 118 ? 5.113 9.094 -2.77 1 98.75 118 TRP A N 1
ATOM 894 C CA . TRP A 1 118 ? 5.457 8.938 -1.361 1 98.75 118 TRP A CA 1
ATOM 895 C C . TRP A 1 118 ? 5.012 10.156 -0.552 1 98.75 118 TRP A C 1
ATOM 897 O O . TRP A 1 118 ? 4.898 11.258 -1.09 1 98.75 118 TRP A O 1
ATOM 907 N N . GLN A 1 119 ? 4.727 9.914 0.641 1 98.62 119 GLN A N 1
ATOM 908 C CA . GLN A 1 119 ? 4.613 10.961 1.65 1 98.62 119 GLN A CA 1
ATOM 909 C C . GLN A 1 119 ? 5.656 10.781 2.748 1 98.62 119 GLN A C 1
ATOM 911 O O . GLN A 1 119 ? 5.738 9.719 3.369 1 98.62 119 GLN A O 1
ATOM 916 N N . VAL A 1 120 ? 6.52 11.742 2.932 1 98.69 120 VAL A N 1
ATOM 917 C CA . VAL A 1 120 ? 7.508 11.727 4.004 1 98.69 120 VAL A CA 1
ATOM 918 C C . VAL A 1 120 ? 7.043 12.617 5.152 1 98.69 120 VAL A C 1
ATOM 920 O O . VAL A 1 120 ? 7.164 13.844 5.078 1 98.69 120 VAL A O 1
ATOM 923 N N . VAL A 1 121 ? 6.574 11.992 6.211 1 98.38 121 VAL A N 1
ATOM 924 C CA . VAL A 1 121 ? 5.738 12.734 7.148 1 98.38 121 VAL A CA 1
ATOM 925 C C . VAL A 1 121 ? 6.281 12.57 8.562 1 98.38 121 VAL A C 1
ATOM 927 O O . VAL A 1 121 ? 6.277 11.469 9.117 1 98.38 121 VAL A O 1
ATOM 930 N N . PRO A 1 122 ? 6.68 13.68 9.219 1 98.25 122 PRO A N 1
ATOM 931 C CA . PRO A 1 122 ? 7.016 13.57 10.641 1 98.25 122 PRO A CA 1
ATOM 932 C C . PRO A 1 122 ? 5.816 13.188 11.5 1 98.25 122 PRO A C 1
ATOM 934 O O . PRO A 1 122 ? 4.73 13.75 11.344 1 98.25 122 PRO A O 1
ATOM 937 N N . THR A 1 123 ? 6.039 12.273 12.422 1 97 123 THR A N 1
ATOM 938 C CA . THR A 1 123 ? 4.953 11.82 13.281 1 97 123 THR A CA 1
ATOM 939 C C . THR A 1 123 ? 4.414 12.969 14.125 1 97 123 THR A C 1
ATOM 941 O O . THR A 1 123 ? 3.221 13.023 14.43 1 97 123 THR A O 1
ATOM 944 N N . VAL A 1 124 ? 5.27 13.93 14.461 1 97.62 124 VAL A N 1
ATOM 945 C CA . VAL A 1 124 ? 4.867 15.055 15.297 1 97.62 124 VAL A CA 1
ATOM 946 C C . VAL A 1 124 ? 3.881 15.938 14.531 1 97.62 124 VAL A C 1
ATOM 948 O O . VAL A 1 124 ? 3.002 16.562 15.133 1 97.62 124 VAL A O 1
ATOM 951 N N . LEU A 1 125 ? 4.043 16.016 13.227 1 97.88 125 LEU A N 1
ATOM 952 C CA . LEU A 1 125 ? 3.092 16.781 12.43 1 97.88 125 LEU A CA 1
ATOM 953 C C . LEU A 1 125 ? 1.687 16.203 12.547 1 97.88 125 LEU A C 1
ATOM 955 O O . LEU A 1 125 ? 0.717 16.953 12.719 1 97.88 125 LEU A O 1
ATOM 959 N N . MET A 1 126 ? 1.588 14.914 12.398 1 94.75 126 MET A N 1
ATOM 960 C CA . MET A 1 126 ? 0.292 14.25 12.516 1 94.75 126 MET A CA 1
ATOM 961 C C . MET A 1 126 ? -0.343 14.539 13.875 1 94.75 126 MET A C 1
ATOM 963 O O . MET A 1 126 ? -1.549 14.773 13.961 1 94.75 126 MET A O 1
ATOM 967 N N . GLU A 1 127 ? 0.47 14.516 14.867 1 95.31 127 GLU A N 1
ATOM 968 C CA . GLU A 1 127 ? -0.007 14.836 16.219 1 95.31 127 GLU A CA 1
ATOM 969 C C . GLU A 1 127 ? -0.52 16.266 16.297 1 95.31 127 GLU A C 1
ATOM 971 O O . GLU A 1 127 ? -1.595 16.516 16.844 1 95.31 127 GLU A O 1
ATOM 976 N N . MET A 1 128 ? 0.236 17.141 15.766 1 97.38 128 MET A N 1
ATOM 977 C CA . MET A 1 128 ? -0.127 18.562 15.797 1 97.38 128 MET A CA 1
ATOM 978 C C . MET A 1 128 ? -1.427 18.812 15.031 1 97.38 128 MET A C 1
ATOM 980 O O . MET A 1 128 ? -2.301 19.531 15.508 1 97.38 128 MET A O 1
ATOM 984 N N . MET A 1 129 ? -1.575 18.203 13.914 1 94.5 129 MET A N 1
ATOM 985 C CA . MET A 1 129 ? -2.734 18.422 13.055 1 94.5 129 MET A CA 1
ATOM 986 C C . MET A 1 129 ? -4.008 17.906 13.711 1 94.5 129 MET A C 1
ATOM 988 O O . MET A 1 129 ? -5.109 18.344 13.383 1 94.5 129 MET A O 1
ATOM 992 N N . GLN A 1 130 ? -3.791 16.953 14.625 1 91.94 130 GLN A N 1
ATOM 993 C CA . GLN A 1 130 ? -4.941 16.328 15.273 1 91.94 130 GLN A CA 1
ATOM 994 C C . GLN A 1 130 ? -5.203 16.922 16.641 1 91.94 130 GLN A C 1
ATOM 996 O O . GLN A 1 130 ? -6.086 16.469 17.375 1 91.94 130 GLN A O 1
ATOM 1001 N N . ASP A 1 131 ? -4.453 17.922 17 1 95.06 131 ASP A N 1
ATOM 1002 C CA . ASP A 1 131 ? -4.605 18.562 18.297 1 95.06 131 ASP A CA 1
ATOM 1003 C C . ASP A 1 131 ? -6.023 19.094 18.484 1 95.06 131 ASP A C 1
ATOM 1005 O O . ASP A 1 131 ? -6.605 19.656 17.562 1 95.06 131 ASP A O 1
ATOM 1009 N N . LYS A 1 132 ? -6.602 18.969 19.719 1 93.81 132 LYS A N 1
ATOM 1010 C CA . LYS A 1 132 ? -7.934 19.484 20.047 1 93.81 132 LYS A CA 1
ATOM 1011 C C . LYS A 1 132 ? -7.961 21 20.047 1 93.81 132 LYS A C 1
ATOM 1013 O O . LYS A 1 132 ? -9.023 21.609 19.859 1 93.81 132 LYS A O 1
ATOM 1018 N N . ASN A 1 133 ? -6.844 21.562 20.453 1 95.94 133 ASN A N 1
ATOM 1019 C CA . ASN A 1 133 ? -6.711 23 20.25 1 95.94 133 ASN A CA 1
ATOM 1020 C C . ASN A 1 133 ? -6.574 23.344 18.766 1 95.94 133 ASN A C 1
ATOM 1022 O O . ASN A 1 133 ? -5.465 23.344 18.234 1 95.94 133 ASN A O 1
ATOM 1026 N N . ARG A 1 134 ? -7.688 23.703 18.156 1 93.75 134 ARG A N 1
ATOM 1027 C CA . ARG A 1 134 ? -7.75 23.844 16.703 1 93.75 134 ARG A CA 1
ATOM 1028 C C . ARG A 1 134 ? -6.969 25.062 16.234 1 93.75 134 ARG A C 1
ATOM 1030 O O . ARG A 1 134 ? -6.5 25.094 15.094 1 93.75 134 ARG A O 1
ATOM 1037 N N . VAL A 1 135 ? -6.812 26.047 17.078 1 95.62 135 VAL A N 1
ATOM 1038 C CA . VAL A 1 135 ? -6 27.203 16.719 1 95.62 135 VAL A CA 1
ATOM 1039 C C . VAL A 1 135 ? -4.555 26.781 16.469 1 95.62 135 VAL A C 1
ATOM 1041 O O . VAL A 1 135 ? -3.955 27.125 15.453 1 95.62 135 VAL A O 1
ATOM 1044 N N . LYS A 1 136 ? -3.941 26 17.391 1 97.25 136 LYS A N 1
ATOM 1045 C CA . LYS A 1 136 ? -2.588 25.469 17.25 1 97.25 136 LYS A CA 1
ATOM 1046 C C . LYS A 1 136 ? -2.479 24.516 16.062 1 97.25 136 LYS A C 1
ATOM 1048 O O . LYS A 1 136 ? -1.527 24.609 15.281 1 97.25 136 LYS A O 1
ATOM 1053 N N . ALA A 1 137 ? -3.457 23.641 15.93 1 95.75 137 ALA A N 1
ATOM 1054 C CA . ALA A 1 137 ? -3.475 22.688 14.828 1 95.75 137 ALA A CA 1
ATOM 1055 C C . ALA A 1 137 ? -3.482 23.391 13.484 1 95.75 137 ALA A C 1
ATOM 1057 O O . ALA A 1 137 ? -2.727 23.031 12.578 1 95.75 137 ALA A O 1
ATOM 1058 N N . ASN A 1 138 ? -4.266 24.453 13.352 1 94.69 138 ASN A N 1
ATOM 1059 C CA . ASN A 1 138 ? -4.406 25.156 12.078 1 94.69 138 ASN A CA 1
ATOM 1060 C C . ASN A 1 138 ? -3.143 25.938 11.727 1 94.69 138 ASN A C 1
ATOM 1062 O O . ASN A 1 138 ? -2.807 26.078 10.547 1 94.69 138 ASN A O 1
ATOM 1066 N N . ARG A 1 139 ? -2.457 26.391 12.75 1 97.06 139 ARG A N 1
ATOM 1067 C CA . ARG A 1 139 ? -1.168 27.016 12.484 1 97.06 139 ARG A CA 1
ATOM 1068 C C . ARG A 1 139 ? -0.191 26.016 11.867 1 97.06 139 ARG A C 1
ATOM 1070 O O . ARG A 1 139 ? 0.54 26.359 10.93 1 97.06 139 ARG A O 1
ATOM 1077 N N . ALA A 1 140 ? -0.158 24.781 12.414 1 97.06 140 ALA A N 1
ATOM 1078 C CA . ALA A 1 140 ? 0.7 23.734 11.867 1 97.06 140 ALA A CA 1
ATOM 1079 C C . ALA A 1 140 ? 0.295 23.391 10.438 1 97.06 140 ALA A C 1
ATOM 1081 O O . ALA A 1 140 ? 1.151 23.219 9.562 1 97.06 140 ALA A O 1
ATOM 1082 N N . ILE A 1 141 ? -1.028 23.281 10.227 1 94.44 141 ILE A N 1
ATOM 1083 C CA . ILE A 1 141 ? -1.544 22.969 8.891 1 94.44 141 ILE A CA 1
ATOM 1084 C C . ILE A 1 141 ? -1.125 24.062 7.914 1 94.44 141 ILE A C 1
ATOM 1086 O O . ILE A 1 141 ? -0.641 23.766 6.816 1 94.44 141 ILE A O 1
ATOM 1090 N N . GLY A 1 142 ? -1.282 25.281 8.336 1 94.94 142 GLY A N 1
ATOM 1091 C CA . GLY A 1 142 ? -0.87 26.391 7.496 1 94.94 142 GLY A CA 1
ATOM 1092 C C . GLY A 1 142 ? 0.608 26.375 7.156 1 94.94 142 GLY A C 1
ATOM 1093 O O . GLY A 1 142 ? 0.995 26.641 6.02 1 94.94 142 GLY A O 1
ATOM 1094 N N . ALA A 1 143 ? 1.417 26.078 8.117 1 97.69 143 ALA A N 1
ATOM 1095 C CA . ALA A 1 143 ? 2.857 25.984 7.895 1 97.69 143 ALA A CA 1
ATOM 1096 C C . ALA A 1 143 ? 3.191 24.875 6.906 1 97.69 143 ALA A C 1
ATOM 1098 O O . ALA A 1 143 ? 4.016 25.062 6.004 1 97.69 143 ALA A O 1
ATOM 1099 N N . MET A 1 144 ? 2.617 23.719 7.141 1 97.5 144 MET A N 1
ATOM 1100 C CA . MET A 1 144 ? 2.83 22.578 6.246 1 97.5 144 MET A CA 1
ATOM 1101 C C . MET A 1 144 ? 2.512 22.953 4.805 1 97.5 144 MET A C 1
ATOM 1103 O O . MET A 1 144 ? 3.258 22.609 3.887 1 97.5 144 MET A O 1
ATOM 1107 N N . MET A 1 145 ? 1.4 23.672 4.602 1 94.62 145 MET A N 1
ATOM 1108 C CA . MET A 1 145 ? 0.934 24.016 3.264 1 94.62 145 MET A CA 1
ATOM 1109 C C . MET A 1 145 ? 1.976 24.859 2.527 1 94.62 145 MET A C 1
ATOM 1111 O O . MET A 1 145 ? 1.95 24.953 1.299 1 94.62 145 MET A O 1
ATOM 1115 N N . GLN A 1 146 ? 2.875 25.438 3.232 1 96.69 146 GLN A N 1
ATOM 1116 C CA . GLN A 1 146 ? 3.885 26.312 2.646 1 96.69 146 GLN A CA 1
ATOM 1117 C C . GLN A 1 146 ? 5.199 25.562 2.428 1 96.69 146 GLN A C 1
ATOM 1119 O O . GLN A 1 146 ? 6.195 26.156 2.01 1 96.69 146 GLN A O 1
ATOM 1124 N N . MET A 1 147 ? 5.168 24.359 2.688 1 98.19 147 MET A N 1
ATOM 1125 C CA . MET A 1 147 ? 6.414 23.609 2.641 1 98.19 147 MET A CA 1
ATOM 1126 C C . MET A 1 147 ? 6.391 22.594 1.502 1 98.19 147 MET A C 1
ATOM 1128 O O . MET A 1 147 ? 5.32 22.141 1.084 1 98.19 147 MET A O 1
ATOM 1132 N N . VAL A 1 148 ? 7.547 22.281 0.982 1 98.31 148 VAL A N 1
ATOM 1133 C CA . VAL A 1 148 ? 7.762 21.109 0.125 1 98.31 148 VAL A CA 1
ATOM 1134 C C . VAL A 1 148 ? 8.32 19.953 0.951 1 98.31 148 VAL A C 1
ATOM 1136 O O . VAL A 1 148 ? 7.574 19.094 1.412 1 98.31 148 VAL A O 1
ATOM 1139 N N . LYS A 1 149 ? 9.594 20.062 1.3 1 98.56 149 LYS A N 1
ATOM 1140 C CA . LYS A 1 149 ? 10.117 19.172 2.328 1 98.56 149 LYS A CA 1
ATOM 1141 C C . LYS A 1 149 ? 9.766 19.672 3.725 1 98.56 149 LYS A C 1
ATOM 1143 O O . LYS A 1 149 ? 9.961 20.859 4.031 1 98.56 149 LYS A O 1
ATOM 1148 N N . LEU A 1 150 ? 9.266 18.797 4.531 1 98.81 150 LEU A N 1
ATOM 1149 C CA . LEU A 1 150 ? 8.758 19.219 5.828 1 98.81 150 LEU A CA 1
ATOM 1150 C C . LEU A 1 150 ? 9.906 19.531 6.785 1 98.81 150 LEU A C 1
ATOM 1152 O O . LEU A 1 150 ? 10.898 18.812 6.828 1 98.81 150 LEU A O 1
ATOM 1156 N N . ASP A 1 151 ? 9.789 20.641 7.406 1 98.81 151 ASP A N 1
ATOM 1157 C CA . ASP A 1 151 ? 10.727 21.125 8.414 1 98.81 151 ASP A CA 1
ATOM 1158 C C . ASP A 1 151 ? 10.102 21.109 9.805 1 98.81 151 ASP A C 1
ATOM 1160 O O . ASP A 1 151 ? 9.266 21.969 10.125 1 98.81 151 ASP A O 1
ATOM 1164 N N . ILE A 1 152 ? 10.555 20.219 10.672 1 98.75 152 ILE A N 1
ATOM 1165 C CA . ILE A 1 152 ? 9.906 19.969 11.953 1 98.75 152 ILE A CA 1
ATOM 1166 C C . ILE A 1 152 ? 10.031 21.188 12.852 1 98.75 152 ILE A C 1
ATOM 1168 O O . ILE A 1 152 ? 9.078 21.578 13.523 1 98.75 152 ILE A O 1
ATOM 1172 N N . ALA A 1 153 ? 11.211 21.797 12.867 1 98.69 153 ALA A N 1
ATOM 1173 C CA . ALA A 1 153 ? 11.406 22.984 13.695 1 98.69 153 ALA A CA 1
ATOM 1174 C C . ALA A 1 153 ? 10.445 24.094 13.297 1 98.69 153 ALA A C 1
ATOM 1176 O O . ALA A 1 153 ? 9.844 24.75 14.156 1 98.69 153 ALA A O 1
ATOM 1177 N N . ALA A 1 154 ? 10.297 24.312 12.039 1 98.62 154 ALA A N 1
ATOM 1178 C CA . ALA A 1 154 ? 9.391 25.344 11.539 1 98.62 154 ALA A CA 1
ATOM 1179 C C . ALA A 1 154 ? 7.941 25 11.883 1 98.62 154 ALA A C 1
ATOM 1181 O O . ALA A 1 154 ? 7.156 25.891 12.234 1 98.62 154 ALA A O 1
ATOM 1182 N N . LEU A 1 155 ? 7.574 23.75 11.734 1 98.69 155 LEU A N 1
ATOM 1183 C CA . LEU A 1 155 ? 6.234 23.297 12.086 1 98.69 155 LEU A CA 1
ATOM 1184 C C . LEU A 1 155 ? 5.945 23.547 13.562 1 98.69 155 LEU A C 1
ATOM 1186 O O . LEU A 1 155 ? 4.875 24.047 13.914 1 98.69 155 LEU A O 1
ATOM 1190 N N . LYS A 1 156 ? 6.918 23.219 14.398 1 98.44 156 LYS A N 1
ATOM 1191 C CA . LYS A 1 156 ? 6.754 23.391 15.844 1 98.44 156 LYS A CA 1
ATOM 1192 C C . LYS A 1 156 ? 6.641 24.875 16.203 1 98.44 156 LYS A C 1
ATOM 1194 O O . LYS A 1 156 ? 5.836 25.25 17.062 1 98.44 156 LYS A O 1
ATOM 1199 N N . ARG A 1 157 ? 7.457 25.672 15.594 1 98.44 157 ARG A N 1
ATOM 1200 C CA . ARG A 1 157 ? 7.379 27.109 15.836 1 98.44 157 ARG A CA 1
ATOM 1201 C C . ARG A 1 157 ? 5.996 27.641 15.5 1 98.44 157 ARG A C 1
ATOM 1203 O O . ARG A 1 157 ? 5.422 28.422 16.266 1 98.44 157 ARG A O 1
ATOM 1210 N N . ALA A 1 158 ? 5.492 27.266 14.344 1 98.31 158 ALA A N 1
ATOM 1211 C CA . ALA A 1 158 ? 4.16 27.688 13.93 1 98.31 158 ALA A CA 1
ATOM 1212 C C . ALA A 1 158 ? 3.096 27.188 14.906 1 98.31 158 ALA A C 1
ATOM 1214 O O . ALA A 1 158 ? 2.205 27.953 15.305 1 98.31 158 ALA A O 1
ATOM 1215 N N . TYR A 1 159 ? 3.193 25.922 15.266 1 98.25 159 TYR A N 1
ATOM 1216 C CA . TYR A 1 159 ? 2.262 25.281 16.188 1 98.25 159 TYR A CA 1
ATOM 1217 C C . TYR A 1 159 ? 2.221 26.016 17.516 1 98.25 159 TYR A C 1
ATOM 1219 O O . TYR A 1 159 ? 1.146 26.234 18.078 1 98.25 159 TYR A O 1
ATOM 1227 N N . ASP A 1 160 ? 3.389 26.484 17.969 1 97.12 160 ASP A N 1
ATOM 1228 C CA . ASP A 1 160 ? 3.52 27.109 19.266 1 97.12 160 ASP A CA 1
ATOM 1229 C C . ASP A 1 160 ? 3.105 28.578 19.219 1 97.12 160 ASP A C 1
ATOM 1231 O O . ASP A 1 160 ? 2.812 29.203 20.234 1 97.12 160 ASP A O 1
ATOM 1235 N N . GLY A 1 161 ? 3.07 29.172 18.016 1 92.5 161 GLY A N 1
ATOM 1236 C CA . GLY A 1 161 ? 2.629 30.547 17.875 1 92.5 161 GLY A CA 1
ATOM 1237 C C . GLY A 1 161 ? 3.76 31.547 18 1 92.5 161 GLY A C 1
ATOM 1238 O O . GLY A 1 161 ? 3.516 32.75 18.109 1 92.5 161 GLY A O 1
ATOM 1239 N N . MET B 1 1 ? 3.182 5.211 21.156 1 31.89 1 MET B N 1
ATOM 1240 C CA . MET B 1 1 ? 2.916 3.92 20.516 1 31.89 1 MET B CA 1
ATOM 1241 C C . MET B 1 1 ? 4.047 3.535 19.578 1 31.89 1 MET B C 1
ATOM 1243 O O . MET B 1 1 ? 4.473 4.344 18.75 1 31.89 1 MET B O 1
ATOM 1247 N N . GLU B 1 2 ? 4.996 2.746 19.891 1 41.56 2 GLU B N 1
ATOM 1248 C CA . GLU B 1 2 ? 6.176 2.367 19.125 1 41.56 2 GLU B CA 1
ATOM 1249 C C . GLU B 1 2 ? 5.812 2.08 17.672 1 41.56 2 GLU B C 1
ATOM 1251 O O . GLU B 1 2 ? 4.934 1.261 17.391 1 41.56 2 GLU B O 1
ATOM 1256 N N . ILE B 1 3 ? 5.855 3.137 16.922 1 50.84 3 ILE B N 1
ATOM 1257 C CA . ILE B 1 3 ? 5.426 2.986 15.531 1 50.84 3 ILE B CA 1
ATOM 1258 C C . ILE B 1 3 ? 6.207 1.854 14.867 1 50.84 3 ILE B C 1
ATOM 1260 O O . ILE B 1 3 ? 7.422 1.95 14.688 1 50.84 3 ILE B O 1
ATOM 1264 N N . THR B 1 4 ? 5.711 0.654 15.023 1 66.38 4 THR B N 1
ATOM 1265 C CA . THR B 1 4 ? 6.406 -0.497 14.461 1 66.38 4 THR B CA 1
ATOM 1266 C C . THR B 1 4 ? 6.293 -0.504 12.938 1 66.38 4 THR B C 1
ATOM 1268 O O . THR B 1 4 ? 7.203 -0.958 12.242 1 66.38 4 THR B O 1
ATOM 1271 N N . GLN B 1 5 ? 5.336 0.228 12.414 1 86.5 5 GLN B N 1
ATOM 1272 C CA . GLN B 1 5 ? 5.176 0.26 10.961 1 86.5 5 GLN B CA 1
ATOM 1273 C C . GLN B 1 5 ? 5.668 1.584 10.383 1 86.5 5 GLN B C 1
ATOM 1275 O O . GLN B 1 5 ? 5.105 2.641 10.68 1 86.5 5 GLN B O 1
ATOM 1280 N N . ILE B 1 6 ? 6.684 1.525 9.578 1 92 6 ILE B N 1
ATOM 1281 C CA . ILE B 1 6 ? 7.297 2.744 9.07 1 92 6 ILE B CA 1
ATOM 1282 C C . ILE B 1 6 ? 6.555 3.215 7.82 1 92 6 ILE B C 1
ATOM 1284 O O . ILE B 1 6 ? 6.438 4.418 7.574 1 92 6 ILE B O 1
ATOM 1288 N N . ILE B 1 7 ? 6.09 2.295 7.02 1 97.31 7 ILE B N 1
ATOM 1289 C CA . ILE B 1 7 ? 5.434 2.633 5.762 1 97.31 7 ILE B CA 1
ATOM 1290 C C . ILE B 1 7 ? 3.975 2.188 5.805 1 97.31 7 ILE B C 1
ATOM 1292 O O . ILE B 1 7 ? 3.678 1.047 6.168 1 97.31 7 ILE B O 1
ATOM 1296 N N . SER B 1 8 ? 3.07 3.061 5.5 1 97.62 8 SER B N 1
ATOM 1297 C CA . SER B 1 8 ? 1.649 2.738 5.438 1 97.62 8 SER B CA 1
ATOM 1298 C C . SER B 1 8 ? 1.041 3.18 4.109 1 97.62 8 SER B C 1
ATOM 1300 O O . SER B 1 8 ? 1.339 4.27 3.617 1 97.62 8 SER B O 1
ATOM 1302 N N . PRO B 1 9 ? 0.198 2.348 3.549 1 98.5 9 PRO B N 1
ATOM 1303 C CA . PRO B 1 9 ? -0.503 2.785 2.34 1 98.5 9 PRO B CA 1
ATOM 1304 C C . PRO B 1 9 ? -1.505 3.906 2.611 1 98.5 9 PRO B C 1
ATOM 1306 O O . PRO B 1 9 ? -2.178 3.9 3.645 1 98.5 9 PRO B O 1
ATOM 1309 N N . CYS B 1 10 ? -1.541 4.805 1.73 1 98.69 10 CYS B N 1
ATOM 1310 C CA . CYS B 1 10 ? -2.541 5.863 1.718 1 98.69 10 CYS B CA 1
ATOM 1311 C C . CYS B 1 10 ? -3.406 5.785 0.466 1 98.69 10 CYS B C 1
ATOM 1313 O O . CYS B 1 10 ? -2.9 5.898 -0.652 1 98.69 10 CYS B O 1
ATOM 1315 N N . LEU B 1 11 ? -4.652 5.617 0.653 1 98.75 11 LEU B N 1
ATOM 1316 C CA . LEU B 1 11 ? -5.613 5.43 -0.432 1 98.75 11 LEU B CA 1
ATOM 1317 C C . LEU B 1 11 ? -6.383 6.715 -0.704 1 98.75 11 LEU B C 1
ATOM 1319 O O . LEU B 1 11 ? -6.938 7.32 0.217 1 98.75 11 LEU B O 1
ATOM 1323 N N . TRP B 1 12 ? -6.441 7.07 -1.974 1 98.19 12 TRP B N 1
ATOM 1324 C CA . TRP B 1 12 ? -7.043 8.328 -2.41 1 98.19 12 TRP B CA 1
ATOM 1325 C C . TRP B 1 12 ? -8.516 8.133 -2.754 1 98.19 12 TRP B C 1
ATOM 1327 O O . TRP B 1 12 ? -8.867 7.246 -3.537 1 98.19 12 TRP B O 1
ATOM 1337 N N . TYR B 1 13 ? -9.359 8.969 -2.178 1 97.44 13 TYR B N 1
ATOM 1338 C CA . TYR B 1 13 ? -10.789 8.914 -2.451 1 97.44 13 TYR B CA 1
ATOM 1339 C C . TYR B 1 13 ? -11.336 10.305 -2.781 1 97.44 13 TYR B C 1
ATOM 1341 O O . TYR B 1 13 ? -10.609 11.297 -2.693 1 97.44 13 TYR B O 1
ATOM 1349 N N . ASP B 1 14 ? -12.562 10.289 -3.266 1 94.81 14 ASP B N 1
ATOM 1350 C CA . ASP B 1 14 ? -13.312 11.516 -3.541 1 94.81 14 ASP B CA 1
ATOM 1351 C C . ASP B 1 14 ? -14.555 11.602 -2.654 1 94.81 14 ASP B C 1
ATOM 1353 O O . ASP B 1 14 ? -15.68 11.453 -3.137 1 94.81 14 ASP B O 1
ATOM 1357 N N . GLY B 1 15 ? -14.297 11.828 -1.349 1 94.38 15 GLY B N 1
ATOM 1358 C CA . GLY B 1 15 ? -15.391 12.008 -0.409 1 94.38 15 GLY B CA 1
ATOM 1359 C C . GLY B 1 15 ? -15.773 10.727 0.308 1 94.38 15 GLY B C 1
ATOM 1360 O O . GLY B 1 15 ? -16.531 10.758 1.285 1 94.38 15 GLY B O 1
A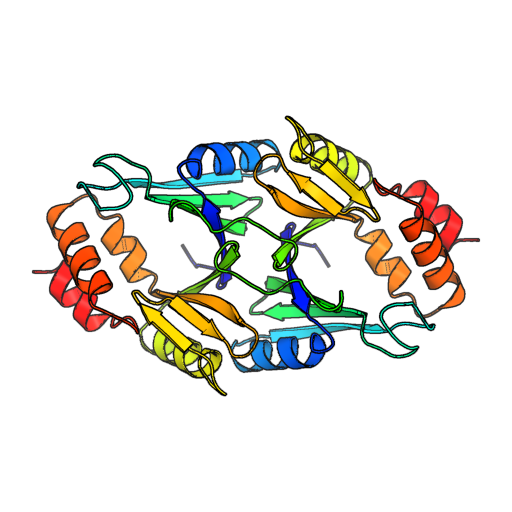TOM 1361 N N . GLN B 1 16 ? -15.219 9.57 -0.042 1 96.06 16 GLN B N 1
ATOM 1362 C CA . GLN B 1 16 ? -15.688 8.289 0.46 1 96.06 16 GLN B CA 1
ATOM 1363 C C . GLN B 1 16 ? -14.68 7.668 1.422 1 96.06 16 GLN B C 1
ATOM 1365 O O . GLN B 1 16 ? -14.727 6.465 1.69 1 96.06 16 GLN B O 1
ATOM 1370 N N . ALA B 1 17 ? -13.742 8.398 1.9 1 97.5 17 ALA B N 1
ATOM 1371 C CA . ALA B 1 17 ? -12.656 7.855 2.717 1 97.5 17 ALA B CA 1
ATOM 1372 C C . ALA B 1 17 ? -13.203 7.094 3.92 1 97.5 17 ALA B C 1
ATOM 1374 O O . ALA B 1 17 ? -12.773 5.969 4.199 1 97.5 17 ALA B O 1
ATOM 1375 N N . GLU B 1 18 ? -14.125 7.66 4.625 1 97.62 18 GLU B N 1
ATOM 1376 C CA . GLU B 1 18 ? -14.656 7.031 5.828 1 97.62 18 GLU B CA 1
ATOM 1377 C C . GLU B 1 18 ? -15.438 5.766 5.492 1 97.62 18 GLU B C 1
ATOM 1379 O O . GLU B 1 18 ? -15.25 4.727 6.129 1 97.62 18 GLU B O 1
ATOM 1384 N N . SER B 1 19 ? -16.344 5.84 4.527 1 97.88 19 SER B N 1
ATOM 1385 C CA . SER B 1 19 ? -17.109 4.676 4.121 1 97.88 19 SER B CA 1
ATOM 1386 C C . SER B 1 19 ? -16.219 3.557 3.615 1 97.88 19 SER B C 1
ATOM 1388 O O . SER B 1 19 ? -16.469 2.379 3.871 1 97.88 19 SER B O 1
ATOM 1390 N N . ALA B 1 20 ? -15.188 3.934 2.895 1 98.12 20 ALA B N 1
ATOM 1391 C CA . ALA B 1 20 ? -14.242 2.932 2.416 1 98.12 20 ALA B CA 1
ATOM 1392 C C . ALA B 1 20 ? -13.539 2.236 3.58 1 98.12 20 ALA B C 1
ATOM 1394 O O . ALA B 1 20 ? -13.438 1.009 3.605 1 98.12 20 ALA B O 1
ATOM 1395 N N . ALA B 1 21 ? -13.047 3.023 4.523 1 98.38 21 ALA B N 1
ATOM 1396 C CA . ALA B 1 21 ? -12.406 2.447 5.703 1 98.38 21 ALA B CA 1
ATOM 1397 C C . ALA B 1 21 ? -13.344 1.464 6.406 1 98.38 21 ALA B C 1
ATOM 1399 O O . ALA B 1 21 ? -12.938 0.353 6.754 1 98.38 21 ALA B O 1
ATOM 1400 N N . GLU B 1 22 ? -14.57 1.842 6.562 1 97.81 22 GLU B N 1
ATOM 1401 C CA . GLU B 1 22 ? -15.547 0.975 7.207 1 97.81 22 GLU B CA 1
ATOM 1402 C C . GLU B 1 22 ? -15.758 -0.31 6.41 1 97.81 22 GLU B C 1
ATOM 1404 O O . GLU B 1 22 ? -15.891 -1.391 6.988 1 97.81 22 GLU B O 1
ATOM 1409 N N . PHE B 1 23 ? -15.844 -0.108 5.129 1 98.06 23 PHE B N 1
ATOM 1410 C CA . PHE B 1 23 ? -15.969 -1.256 4.238 1 98.06 23 PHE B CA 1
ATOM 1411 C C . PHE B 1 23 ? -14.828 -2.242 4.465 1 98.06 23 PHE B C 1
ATOM 1413 O O . PHE B 1 23 ? -15.055 -3.449 4.574 1 98.06 23 PHE B O 1
ATOM 1420 N N . TYR B 1 24 ? -13.562 -1.807 4.582 1 97.88 24 TYR B N 1
ATOM 1421 C CA . TYR B 1 24 ? -12.406 -2.668 4.781 1 97.88 24 TYR B CA 1
ATOM 1422 C C . TYR B 1 24 ? -12.406 -3.266 6.184 1 97.88 24 TYR B C 1
ATOM 1424 O O . TYR B 1 24 ? -12.086 -4.441 6.363 1 97.88 24 TYR B O 1
ATOM 1432 N N . LEU B 1 25 ? -12.797 -2.516 7.195 1 97.5 25 LEU B N 1
ATOM 1433 C CA . LEU B 1 25 ? -12.812 -3.014 8.562 1 97.5 25 LEU B CA 1
ATOM 1434 C C . LEU B 1 25 ? -13.805 -4.164 8.711 1 97.5 25 LEU B C 1
ATOM 1436 O O . LEU B 1 25 ? -13.578 -5.082 9.508 1 97.5 25 LEU B O 1
ATOM 1440 N N . ALA B 1 26 ? -14.805 -4.109 7.957 1 96.5 26 ALA B N 1
ATOM 1441 C CA . ALA B 1 26 ? -15.805 -5.176 8.008 1 96.5 26 ALA B CA 1
ATOM 1442 C C . ALA B 1 26 ? -15.258 -6.461 7.387 1 96.5 26 ALA B C 1
ATOM 1444 O O . ALA B 1 26 ? -15.703 -7.559 7.734 1 96.5 26 ALA B O 1
ATOM 1445 N N . ALA B 1 27 ? -14.336 -6.34 6.52 1 95.5 27 ALA B N 1
ATOM 1446 C CA . ALA B 1 27 ? -13.805 -7.484 5.781 1 95.5 27 ALA B CA 1
ATOM 1447 C C . ALA B 1 27 ? -12.695 -8.18 6.566 1 95.5 27 ALA B C 1
ATOM 1449 O O . ALA B 1 27 ? -12.438 -9.367 6.363 1 95.5 27 ALA B O 1
ATOM 1450 N N . PHE B 1 28 ? -12.047 -7.438 7.445 1 95.94 28 PHE B N 1
ATOM 1451 C CA . PHE B 1 28 ? -10.852 -7.973 8.078 1 95.94 28 PHE B CA 1
ATOM 1452 C C . PHE B 1 28 ? -11.008 -8 9.594 1 95.94 28 PHE B C 1
ATOM 1454 O O . PHE B 1 28 ? -11.594 -7.086 10.18 1 95.94 28 PHE B O 1
ATOM 1461 N N . PRO B 1 29 ? -10.43 -9 10.188 1 92.62 29 PRO B N 1
ATOM 1462 C CA . PRO B 1 29 ? -10.516 -9.07 11.648 1 92.62 29 PRO B CA 1
ATOM 1463 C C . PRO B 1 29 ? -9.586 -8.078 12.344 1 92.62 29 PRO B C 1
ATOM 1465 O O . PRO B 1 29 ? -8.656 -7.562 11.727 1 92.62 29 PRO B O 1
ATOM 1468 N N . ASN B 1 30 ? -9.852 -7.832 13.625 1 94.31 30 ASN B N 1
ATOM 1469 C CA . ASN B 1 30 ? -8.977 -6.992 14.438 1 94.31 30 ASN B CA 1
ATOM 1470 C C . ASN B 1 30 ? -8.664 -5.668 13.75 1 94.31 30 ASN B C 1
ATOM 1472 O O . ASN B 1 30 ? -7.496 -5.305 13.586 1 94.31 30 ASN B O 1
ATOM 1476 N N . SER B 1 31 ? -9.703 -5.02 13.297 1 96.44 31 SER B N 1
ATOM 1477 C CA . SER B 1 31 ? -9.602 -3.764 12.562 1 96.44 31 SER B CA 1
ATOM 1478 C C . SER B 1 31 ? -10.359 -2.645 13.266 1 96.44 31 SER B C 1
ATOM 1480 O O . SER B 1 31 ? -11.359 -2.895 13.938 1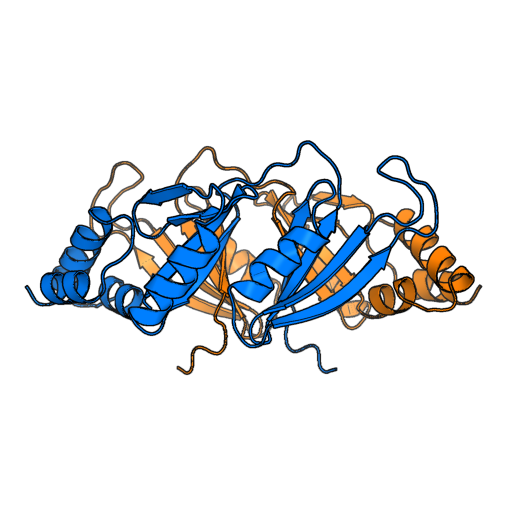 96.44 31 SER B O 1
ATOM 1482 N N . HIS B 1 32 ? -9.836 -1.449 13.211 1 97.81 32 HIS B N 1
ATOM 1483 C CA . HIS B 1 32 ? -10.508 -0.309 13.82 1 97.81 32 HIS B CA 1
ATOM 1484 C C . HIS B 1 32 ? -10.055 1.003 13.188 1 97.81 32 HIS B C 1
ATOM 1486 O O . HIS B 1 32 ? -8.984 1.062 12.57 1 97.81 32 HIS B O 1
ATOM 1492 N N . ILE B 1 33 ? -10.906 2.004 13.336 1 97.81 33 ILE B N 1
ATOM 1493 C CA . ILE B 1 33 ? -10.523 3.363 12.969 1 97.81 33 ILE B CA 1
ATOM 1494 C C . ILE B 1 33 ? -9.68 3.977 14.094 1 97.81 33 ILE B C 1
ATOM 1496 O O . ILE B 1 33 ? -10.047 3.9 15.266 1 97.81 33 ILE B O 1
ATOM 1500 N N . ASP B 1 34 ? -8.602 4.527 13.758 1 96.38 34 ASP B N 1
ATOM 1501 C CA . ASP B 1 34 ? -7.73 5.176 14.734 1 96.38 34 ASP B CA 1
ATOM 1502 C C . ASP B 1 34 ? -8.086 6.652 14.898 1 96.38 34 ASP B C 1
ATOM 1504 O O . ASP B 1 34 ? -8.086 7.18 16.016 1 96.38 34 ASP B O 1
ATOM 1508 N N . ASN B 1 35 ? -8.305 7.324 13.75 1 95.69 35 ASN B N 1
ATOM 1509 C CA . ASN B 1 35 ? -8.586 8.758 13.758 1 95.69 35 ASN B CA 1
ATOM 1510 C C . ASN B 1 35 ? -9.312 9.195 12.492 1 95.69 35 ASN B C 1
ATOM 1512 O O . ASN B 1 35 ? -9.062 8.664 11.406 1 95.69 35 ASN B O 1
ATOM 1516 N N . VAL B 1 36 ? -10.211 10.109 12.656 1 96.56 36 VAL B N 1
ATOM 1517 C CA . VAL B 1 36 ? -10.852 10.805 11.539 1 96.56 36 VAL B CA 1
ATOM 1518 C C . VAL B 1 36 ? -10.555 12.297 11.625 1 96.56 36 VAL B C 1
ATOM 1520 O O . VAL B 1 36 ? -11.023 12.977 12.539 1 96.56 36 VAL B O 1
ATOM 1523 N N . MET B 1 37 ? -9.805 12.773 10.695 1 93.88 37 MET B N 1
ATOM 1524 C CA . MET B 1 37 ? -9.492 14.195 10.625 1 93.88 37 MET B CA 1
ATOM 1525 C C . MET B 1 37 ? -10.469 14.93 9.719 1 93.88 37 MET B C 1
ATOM 1527 O O . MET B 1 37 ? -10.602 14.594 8.539 1 93.88 37 MET B O 1
ATOM 1531 N N . LYS B 1 38 ? -11.062 15.961 10.273 1 93.44 38 LYS B N 1
ATOM 1532 C CA . LYS B 1 38 ? -12.023 16.766 9.516 1 93.44 38 LYS B CA 1
ATOM 1533 C C . LYS B 1 38 ? -11.516 18.188 9.305 1 93.44 38 LYS B C 1
ATOM 1535 O O . LYS B 1 38 ? -10.672 18.672 10.055 1 93.44 38 LYS B O 1
ATOM 1540 N N . SER B 1 39 ? -12.047 18.781 8.258 1 90.31 39 SER B N 1
ATOM 1541 C CA . SER B 1 39 ? -11.641 20.141 7.945 1 90.31 39 SER B CA 1
ATOM 1542 C C . SER B 1 39 ? -12.297 21.141 8.891 1 90.31 39 SER B C 1
ATOM 1544 O O . SER B 1 39 ? -13.5 21.047 9.172 1 90.31 39 SER B O 1
ATOM 1546 N N . ASP B 1 40 ? -11.445 22.078 9.328 1 88 40 ASP B N 1
ATOM 1547 C CA . ASP B 1 40 ? -11.984 23.125 10.188 1 88 40 ASP B CA 1
ATOM 1548 C C . ASP B 1 40 ? -12.586 24.266 9.367 1 88 40 ASP B C 1
ATOM 1550 O O . ASP B 1 40 ? -13.344 25.078 9.883 1 88 40 ASP B O 1
ATOM 1554 N N . GLY B 1 41 ? -12.203 24.312 8.141 1 85.56 41 GLY B N 1
ATOM 1555 C CA . GLY B 1 41 ? -12.688 25.391 7.289 1 85.56 41 GLY B CA 1
ATOM 1556 C C . GLY B 1 41 ? -12.938 24.938 5.859 1 85.56 41 GLY B C 1
ATOM 1557 O O . GLY B 1 41 ? -12.625 23.812 5.492 1 85.56 41 GLY B O 1
ATOM 1558 N N . ASP B 1 42 ? -13.539 25.875 5.203 1 84.19 42 ASP B N 1
ATOM 1559 C CA . ASP B 1 42 ? -13.781 25.625 3.785 1 84.19 42 ASP B CA 1
ATOM 1560 C C . ASP B 1 42 ? -12.469 25.656 2.998 1 84.19 42 ASP B C 1
ATOM 1562 O O . ASP B 1 42 ? -11.531 26.359 3.373 1 84.19 42 ASP B O 1
ATOM 1566 N N . TRP B 1 43 ? -12.391 24.797 2.146 1 75.5 43 TRP B N 1
ATOM 1567 C CA . TRP B 1 43 ? -11.25 24.766 1.233 1 75.5 43 TRP B CA 1
ATOM 1568 C C . TRP B 1 43 ? -11.695 24.375 -0.172 1 75.5 43 TRP B C 1
ATOM 1570 O O . TRP B 1 43 ? -12.812 23.906 -0.367 1 75.5 43 TRP B O 1
ATOM 1580 N N . PRO B 1 44 ? -10.961 24.734 -1.209 1 71.38 44 PRO B N 1
ATOM 1581 C CA . PRO B 1 44 ? -11.383 24.5 -2.592 1 71.38 44 PRO B CA 1
ATOM 1582 C C . PRO B 1 44 ? -11.898 23.078 -2.818 1 71.38 44 PRO B C 1
ATOM 1584 O O . PRO B 1 44 ? -12.781 22.875 -3.66 1 71.38 44 PRO B O 1
ATOM 1587 N N . GLY B 1 45 ? -11.5 22.188 -2.121 1 70.81 45 GLY B N 1
ATOM 1588 C CA . GLY B 1 45 ? -11.898 20.797 -2.365 1 70.81 45 GLY B CA 1
ATOM 1589 C C . GLY B 1 45 ? -12.992 20.328 -1.431 1 70.81 45 GLY B C 1
ATOM 1590 O O . GLY B 1 45 ? -13.422 19.172 -1.514 1 70.81 45 GLY B O 1
ATOM 1591 N N . GLY B 1 46 ? -13.414 21.234 -0.597 1 78.31 46 GLY B N 1
ATOM 1592 C CA . GLY B 1 46 ? -14.414 20.75 0.341 1 78.31 46 GLY B CA 1
ATOM 1593 C C . GLY B 1 46 ? -14.891 21.828 1.306 1 78.31 46 GLY B C 1
ATOM 1594 O O . GLY B 1 46 ? -14.672 23.016 1.074 1 78.31 46 GLY B O 1
ATOM 1595 N N . LYS B 1 47 ? -15.805 21.422 2.209 1 88.19 47 LYS B N 1
ATOM 1596 C CA . LYS B 1 47 ? -16.422 22.312 3.189 1 88.19 47 LYS B CA 1
ATOM 1597 C C . LYS B 1 47 ? -15.961 21.984 4.605 1 88.19 47 LYS B C 1
ATOM 1599 O O . LYS B 1 47 ? -15.461 20.875 4.855 1 88.19 47 LYS B O 1
ATOM 1604 N N . ALA B 1 48 ? -16.156 22.938 5.379 1 89.69 48 ALA B N 1
ATOM 1605 C CA . ALA B 1 48 ? -15.914 22.688 6.797 1 89.69 48 ALA B CA 1
ATOM 1606 C C . ALA B 1 48 ? -16.672 21.453 7.273 1 89.69 48 ALA B C 1
ATOM 1608 O O . ALA B 1 48 ? -17.844 21.266 6.918 1 89.69 48 ALA B O 1
ATOM 1609 N N . GLY B 1 49 ? -15.914 20.594 7.988 1 91.88 49 GLY B N 1
ATOM 1610 C CA . GLY B 1 49 ? -16.547 19.406 8.523 1 91.88 49 GLY B CA 1
ATOM 1611 C C . GLY B 1 49 ? -16.312 18.172 7.684 1 91.88 49 GLY B C 1
ATOM 1612 O O . GLY B 1 49 ? -16.531 17.047 8.148 1 91.88 49 GLY B O 1
ATOM 1613 N N . ASP B 1 50 ? -15.914 18.422 6.434 1 93.25 50 ASP B N 1
ATOM 1614 C CA . ASP B 1 50 ? -15.625 17.281 5.566 1 93.25 50 ASP B CA 1
ATOM 1615 C C . ASP B 1 50 ? -14.43 16.484 6.082 1 93.25 50 ASP B C 1
ATOM 1617 O O . ASP B 1 50 ? -13.453 17.062 6.562 1 93.25 50 ASP B O 1
ATOM 1621 N N . THR B 1 51 ? -14.531 15.18 6.008 1 95.25 51 THR B N 1
ATOM 1622 C CA . THR B 1 51 ? -13.398 14.32 6.332 1 95.25 51 THR B CA 1
ATOM 1623 C C . THR B 1 51 ? -12.25 14.547 5.355 1 95.25 51 THR B C 1
ATOM 1625 O O . THR B 1 51 ? -12.461 14.586 4.141 1 95.25 51 THR B O 1
ATOM 1628 N N . ILE B 1 52 ? -11.125 14.742 5.852 1 93.88 52 ILE B N 1
ATOM 1629 C CA . ILE B 1 52 ? -9.938 14.898 5.02 1 93.88 52 ILE B CA 1
ATOM 1630 C C . ILE B 1 52 ? -9.156 13.586 4.973 1 93.88 52 ILE B C 1
ATOM 1632 O O . ILE B 1 52 ? -8.898 13.047 3.895 1 93.88 52 ILE B O 1
ATOM 1636 N N . LEU B 1 53 ? -8.859 13.039 6.129 1 95.69 53 LEU B N 1
ATOM 1637 C CA . LEU B 1 53 ? -8.008 11.859 6.277 1 95.69 53 LEU B CA 1
ATOM 1638 C C . LEU B 1 53 ? -8.578 10.914 7.328 1 95.69 53 LEU B C 1
ATOM 1640 O O . LEU B 1 53 ? -8.969 11.344 8.414 1 95.69 53 LEU B O 1
ATOM 1644 N N . VAL B 1 54 ? -8.672 9.641 7.004 1 97.88 54 VAL B N 1
ATOM 1645 C CA . VAL B 1 54 ? -9.008 8.578 7.949 1 97.88 54 VAL B CA 1
ATOM 1646 C C . VAL B 1 54 ? -7.801 7.676 8.164 1 97.88 54 VAL B C 1
ATOM 1648 O O . VAL B 1 54 ? -7.234 7.141 7.211 1 97.88 54 VAL B O 1
ATOM 1651 N N . SER B 1 55 ? -7.32 7.578 9.344 1 97.56 55 SER B N 1
ATOM 1652 C CA . SER B 1 55 ? -6.328 6.574 9.719 1 97.56 55 SER B CA 1
ATOM 1653 C C . SER B 1 55 ? -6.992 5.352 10.344 1 97.56 55 SER B C 1
ATOM 1655 O O . SER B 1 55 ? -7.867 5.48 11.203 1 97.56 55 SER B O 1
ATOM 1657 N N . PHE B 1 56 ? -6.57 4.184 9.875 1 97.88 56 PHE B N 1
ATOM 1658 C CA . PHE B 1 56 ? -7.195 2.971 10.391 1 97.88 56 PHE B CA 1
ATOM 1659 C C . PHE B 1 56 ? -6.211 1.807 10.375 1 97.88 56 PHE B C 1
ATOM 1661 O O . PHE B 1 56 ? -5.133 1.905 9.781 1 97.88 56 PHE B O 1
ATOM 1668 N N . SER B 1 57 ? -6.605 0.796 11.094 1 96.69 57 SER B N 1
ATOM 1669 C CA . SER B 1 57 ? -5.742 -0.375 11.227 1 96.69 57 SER B CA 1
ATOM 1670 C C . SER B 1 57 ? -6.488 -1.652 10.852 1 96.69 57 SER B C 1
ATOM 1672 O O . SER B 1 57 ? -7.66 -1.814 11.188 1 96.69 57 SER B O 1
ATOM 1674 N N . ILE B 1 58 ? -5.812 -2.479 10.086 1 95.19 58 ILE B N 1
ATOM 1675 C CA . ILE B 1 58 ? -6.262 -3.832 9.773 1 95.19 58 ILE B CA 1
ATOM 1676 C C . ILE B 1 58 ? -5.242 -4.844 10.289 1 95.19 58 ILE B C 1
ATOM 1678 O O . ILE B 1 58 ? -4.102 -4.879 9.828 1 95.19 58 ILE B O 1
ATOM 1682 N N . ALA B 1 59 ? -5.66 -5.699 11.305 1 89.44 59 ALA B N 1
ATOM 1683 C CA . ALA B 1 59 ? -4.797 -6.73 11.875 1 89.44 59 ALA B CA 1
ATOM 1684 C C . ALA B 1 59 ? -3.447 -6.148 12.289 1 89.44 59 ALA B C 1
ATOM 1686 O O . ALA B 1 59 ? -2.396 -6.699 11.953 1 89.44 59 ALA B O 1
ATOM 1687 N N . GLY B 1 60 ? -3.457 -5 12.812 1 89.19 60 GLY B N 1
ATOM 1688 C CA . GLY B 1 60 ? -2.264 -4.371 13.352 1 89.19 60 GLY B CA 1
ATOM 1689 C C . GLY B 1 60 ? -1.506 -3.545 12.336 1 89.19 60 GLY B C 1
ATOM 1690 O O . GLY B 1 60 ? -0.5 -2.912 12.664 1 89.19 60 GLY B O 1
ATOM 1691 N N . GLN B 1 61 ? -1.919 -3.514 11.117 1 94.38 61 GLN B N 1
ATOM 1692 C CA . GLN B 1 61 ? -1.284 -2.725 10.062 1 94.38 61 GLN B CA 1
ATOM 1693 C C . GLN B 1 61 ? -2.004 -1.395 9.867 1 94.38 61 GLN B C 1
ATOM 1695 O O . GLN B 1 61 ? -3.234 -1.354 9.781 1 94.38 61 GLN B O 1
ATOM 1700 N N . GLN B 1 62 ? -1.247 -0.393 9.68 1 96.06 62 GLN B N 1
ATOM 1701 C CA . GLN B 1 62 ? -1.805 0.949 9.547 1 96.06 62 GLN B CA 1
ATOM 1702 C C . GLN B 1 62 ? -2.057 1.306 8.086 1 96.06 62 GLN B C 1
ATOM 1704 O O . GLN B 1 62 ? -1.231 1.012 7.223 1 96.06 62 GLN B O 1
ATOM 1709 N N . PHE B 1 63 ? -3.158 1.954 7.875 1 98.19 63 PHE B N 1
ATOM 1710 C CA . PHE B 1 63 ? -3.566 2.475 6.578 1 98.19 63 PHE B CA 1
ATOM 1711 C C . PHE B 1 63 ? -4.113 3.891 6.711 1 98.19 63 PHE B C 1
ATOM 1713 O O . PHE B 1 63 ? -4.465 4.328 7.809 1 98.19 63 PHE B O 1
ATOM 1720 N N . GLN B 1 64 ? -4.152 4.508 5.562 1 98.31 64 GLN B N 1
ATOM 1721 C CA . GLN B 1 64 ? -4.793 5.816 5.484 1 98.31 64 GLN B CA 1
ATOM 1722 C C . GLN B 1 64 ? -5.75 5.891 4.297 1 98.31 64 GLN B C 1
ATOM 1724 O O . GLN B 1 64 ? -5.5 5.285 3.254 1 98.31 64 GLN B O 1
ATOM 1729 N N . ALA B 1 65 ? -6.789 6.555 4.469 1 98.44 65 ALA B N 1
ATOM 1730 C CA . ALA B 1 65 ? -7.695 6.973 3.402 1 98.44 65 ALA B CA 1
ATOM 1731 C C . ALA B 1 65 ? -7.801 8.492 3.336 1 98.44 65 ALA B C 1
ATOM 1733 O O . ALA B 1 65 ? -8.172 9.141 4.32 1 98.44 65 ALA B O 1
ATOM 1734 N N . LEU B 1 66 ? -7.523 9.07 2.217 1 96.94 66 LEU B N 1
ATOM 1735 C CA . LEU B 1 66 ? -7.434 10.516 2.025 1 96.94 66 LEU B CA 1
ATOM 1736 C C . LEU B 1 66 ? -8.469 10.992 1.015 1 96.94 66 LEU B C 1
ATOM 1738 O O . LEU B 1 66 ? -8.523 10.492 -0.111 1 96.94 66 LEU B O 1
ATOM 17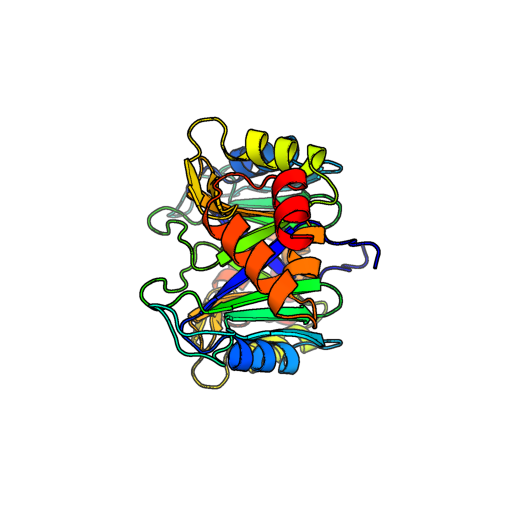42 N N . ASN B 1 67 ? -9.273 11.914 1.445 1 96.12 67 ASN B N 1
ATOM 1743 C CA . ASN B 1 67 ? -10.133 12.594 0.476 1 96.12 67 ASN B CA 1
ATOM 1744 C C . ASN B 1 67 ? -9.383 13.719 -0.242 1 96.12 67 ASN B C 1
ATOM 1746 O O . ASN B 1 67 ? -9.383 14.859 0.218 1 96.12 67 ASN B O 1
ATOM 1750 N N . GLY B 1 68 ? -8.789 13.359 -1.327 1 93.12 68 GLY B N 1
ATOM 1751 C CA . GLY B 1 68 ? -8 14.32 -2.084 1 93.12 68 GLY B CA 1
ATOM 1752 C C . GLY B 1 68 ? -8.766 14.938 -3.236 1 93.12 68 GLY B C 1
ATOM 1753 O O . GLY B 1 68 ? -8.32 15.93 -3.826 1 93.12 68 GLY B O 1
ATOM 1754 N N . GLY B 1 69 ? -9.891 14.375 -3.537 1 92.56 69 GLY B N 1
ATOM 1755 C CA . GLY B 1 69 ? -10.695 14.945 -4.605 1 92.56 69 GLY B CA 1
ATOM 1756 C C . GLY B 1 69 ? -10.805 14.039 -5.816 1 92.56 69 GLY B C 1
ATOM 1757 O O . GLY B 1 69 ? -10.344 12.898 -5.793 1 92.56 69 GLY B O 1
ATOM 1758 N N . PRO B 1 70 ? -11.438 14.578 -6.859 1 92.12 70 PRO B N 1
ATOM 1759 C CA . PRO B 1 70 ? -11.742 13.758 -8.031 1 92.12 70 PRO B CA 1
ATOM 1760 C C . PRO B 1 70 ? -10.562 13.648 -9 1 92.12 70 PRO B C 1
ATOM 1762 O O . PRO B 1 70 ? -9.539 14.312 -8.805 1 92.12 70 PRO B O 1
ATOM 1765 N N . ASN B 1 71 ? -10.516 12.672 -9.93 1 90.81 71 ASN B N 1
ATOM 1766 C CA . ASN B 1 71 ? -9.688 12.562 -11.125 1 90.81 71 ASN B CA 1
ATOM 1767 C C . ASN B 1 71 ? -8.406 11.781 -10.844 1 90.81 71 ASN B C 1
ATOM 1769 O O . ASN B 1 71 ? -7.402 11.953 -11.539 1 90.81 71 ASN B O 1
ATOM 1773 N N . VAL B 1 72 ? -8.398 11.086 -9.828 1 94.5 72 VAL B N 1
ATOM 1774 C CA . VAL B 1 72 ? -7.297 10.172 -9.547 1 94.5 72 VAL B CA 1
ATOM 1775 C C . VAL B 1 72 ? -7.852 8.773 -9.266 1 94.5 72 VAL B C 1
ATOM 1777 O O . VAL B 1 72 ? -7.895 8.344 -8.109 1 94.5 72 VAL B O 1
ATOM 1780 N N . PRO B 1 73 ? -8.219 8.102 -10.266 1 94.81 73 PRO B N 1
ATOM 1781 C CA . PRO B 1 73 ? -8.789 6.77 -10.07 1 94.81 73 PRO B CA 1
ATOM 1782 C C . PRO B 1 73 ? -7.734 5.719 -9.742 1 94.81 73 PRO B C 1
ATOM 1784 O O . PRO B 1 73 ? -6.59 5.824 -10.195 1 94.81 73 PRO B O 1
ATOM 1787 N N . PHE B 1 74 ? -8.164 4.742 -8.984 1 97.44 74 PHE B N 1
ATOM 1788 C CA . PHE B 1 74 ? -7.309 3.578 -8.781 1 97.44 74 PHE B CA 1
ATOM 1789 C C . PHE B 1 74 ? -7.035 2.875 -10.109 1 97.44 74 PHE B C 1
ATOM 1791 O O . PHE B 1 74 ? -7.871 2.9 -11.016 1 97.44 74 PHE B O 1
ATOM 1798 N N . ASN B 1 75 ? -5.91 2.289 -10.242 1 96.69 75 ASN B N 1
ATOM 1799 C CA . ASN B 1 75 ? -5.535 1.373 -11.312 1 96.69 75 ASN B CA 1
ATOM 1800 C C . ASN B 1 75 ? -4.715 0.201 -10.781 1 96.69 75 ASN B C 1
ATOM 1802 O O . ASN B 1 75 ? -4.629 -0.011 -9.57 1 96.69 75 ASN B O 1
ATOM 1806 N N . GLU B 1 76 ? -4.117 -0.548 -11.625 1 95.81 76 GLU B N 1
ATOM 1807 C CA . GLU B 1 76 ? -3.441 -1.781 -11.234 1 95.81 76 GLU B CA 1
ATOM 1808 C C . GLU B 1 76 ? -2.041 -1.496 -10.695 1 95.81 76 GLU B C 1
ATOM 1810 O O . GLU B 1 76 ? -1.385 -2.389 -10.156 1 95.81 76 GLU B O 1
ATOM 1815 N N . ALA B 1 77 ? -1.64 -0.281 -10.719 1 97.25 77 ALA B N 1
ATOM 1816 C CA . ALA B 1 77 ? -0.237 0.059 -10.5 1 97.25 77 ALA B CA 1
ATOM 1817 C C . ALA B 1 77 ? 0.195 -0.298 -9.078 1 97.25 77 ALA B C 1
ATOM 1819 O O . ALA B 1 77 ? 1.346 -0.676 -8.852 1 97.25 77 ALA B O 1
ATOM 1820 N N . VAL B 1 78 ? -0.669 -0.064 -8.109 1 98.62 78 VAL B N 1
ATOM 1821 C CA . VAL B 1 78 ? -0.466 -0.539 -6.746 1 98.62 78 VAL B CA 1
ATOM 1822 C C . VAL B 1 78 ? -1.684 -1.341 -6.289 1 98.62 78 VAL B C 1
ATOM 1824 O O . VAL B 1 78 ? -2.799 -0.817 -6.25 1 98.62 78 VAL B O 1
ATOM 1827 N N . SER B 1 79 ? -1.483 -2.568 -6.023 1 98.69 79 SER B N 1
ATOM 1828 C CA . SER B 1 79 ? -2.52 -3.436 -5.469 1 98.69 79 SER B CA 1
ATOM 1829 C C . SER B 1 79 ? -2.162 -3.893 -4.059 1 98.69 79 SER B C 1
ATOM 1831 O O . SER B 1 79 ? -1.042 -3.672 -3.594 1 98.69 79 SER B O 1
ATOM 1833 N N . LEU B 1 80 ? -3.111 -4.387 -3.359 1 98.69 80 LEU B N 1
ATOM 1834 C CA . LEU B 1 80 ? -2.904 -4.953 -2.031 1 98.69 80 LEU B CA 1
ATOM 1835 C C . LEU B 1 80 ? -3.104 -6.465 -2.047 1 98.69 80 LEU B C 1
ATOM 1837 O O . LEU B 1 80 ? -4.152 -6.953 -2.479 1 98.69 80 LEU B O 1
ATOM 1841 N N . SER B 1 81 ? -2.086 -7.172 -1.651 1 98.44 81 SER B N 1
ATOM 1842 C CA . SER B 1 81 ? -2.098 -8.633 -1.654 1 98.44 81 SER B CA 1
ATOM 1843 C C . SER B 1 81 ? -2.406 -9.188 -0.267 1 98.44 81 SER B C 1
ATOM 1845 O O . SER B 1 81 ? -1.749 -8.82 0.712 1 98.44 81 SER B O 1
ATOM 1847 N N . ILE B 1 82 ? -3.33 -10.016 -0.165 1 98.12 82 ILE B N 1
ATOM 1848 C CA . ILE B 1 82 ? -3.709 -10.656 1.091 1 98.12 82 ILE B CA 1
ATOM 1849 C C . ILE B 1 82 ? -3.119 -12.062 1.152 1 98.12 82 ILE B C 1
ATOM 1851 O O . ILE B 1 82 ? -3.385 -12.891 0.278 1 98.12 82 ILE B O 1
ATOM 1855 N N . ALA B 1 83 ? -2.395 -12.312 2.18 1 97.12 83 ALA B N 1
ATOM 1856 C CA . ALA B 1 83 ? -1.895 -13.664 2.43 1 97.12 83 ALA B CA 1
ATOM 1857 C C . ALA B 1 83 ? -2.922 -14.5 3.188 1 97.12 83 ALA B C 1
ATOM 1859 O O . ALA B 1 83 ? -3.199 -14.234 4.359 1 97.12 83 ALA B O 1
ATOM 1860 N N . CYS B 1 84 ? -3.438 -15.508 2.547 1 97.81 84 CYS B N 1
ATOM 1861 C CA . CYS B 1 84 ? -4.473 -16.328 3.15 1 97.81 84 CYS B CA 1
ATOM 1862 C C . CYS B 1 84 ? -3.9 -17.672 3.623 1 97.81 84 CYS B C 1
ATOM 1864 O O . CYS B 1 84 ? -3.229 -18.359 2.859 1 97.81 84 CYS B O 1
ATOM 1866 N N . LYS B 1 85 ? -4.25 -18.094 4.812 1 96.56 85 LYS B N 1
ATOM 1867 C CA . LYS B 1 85 ? -3.66 -19.297 5.391 1 96.56 85 LYS B CA 1
ATOM 1868 C C . LYS B 1 85 ? -4.391 -20.547 4.914 1 96.56 85 LYS B C 1
ATOM 1870 O O . LYS B 1 85 ? -3.844 -21.641 4.973 1 96.56 85 LYS B O 1
ATOM 1875 N N . ASP B 1 86 ? -5.656 -20.391 4.586 1 97.75 86 ASP B N 1
ATOM 1876 C CA . ASP B 1 86 ? -6.453 -21.547 4.156 1 97.75 86 ASP B CA 1
ATOM 1877 C C . ASP B 1 86 ? -7.602 -21.109 3.248 1 97.75 86 ASP B C 1
ATOM 1879 O O . ASP B 1 86 ? -7.738 -19.922 2.943 1 97.75 86 ASP B O 1
ATOM 1883 N N . GLN B 1 87 ? -8.344 -22.094 2.764 1 98.69 87 GLN B N 1
ATOM 1884 C CA . GLN B 1 87 ? -9.43 -21.828 1.824 1 98.69 87 GLN B CA 1
ATOM 1885 C C . GLN B 1 87 ? -10.5 -20.953 2.459 1 98.69 87 GLN B C 1
ATOM 1887 O O . GLN B 1 87 ? -11.117 -20.125 1.779 1 98.69 87 GLN B O 1
ATOM 1892 N N . ALA B 1 88 ? -10.719 -21.172 3.713 1 98.38 88 ALA B N 1
ATOM 1893 C CA . ALA B 1 88 ? -11.727 -20.375 4.41 1 98.38 88 ALA B CA 1
ATOM 1894 C C . ALA B 1 88 ? -11.398 -18.891 4.344 1 98.38 88 ALA B C 1
ATOM 1896 O O . ALA B 1 88 ? -12.289 -18.062 4.125 1 98.38 88 ALA B O 1
ATOM 1897 N N . GLU B 1 89 ? -10.148 -18.531 4.5 1 97.75 89 GLU B N 1
ATOM 1898 C CA . GLU B 1 89 ? -9.734 -17.125 4.406 1 97.75 89 GLU B CA 1
ATOM 1899 C C . GLU B 1 89 ? -9.859 -16.609 2.977 1 97.75 89 GLU B C 1
ATOM 1901 O O . GLU B 1 89 ? -10.305 -15.484 2.756 1 97.75 89 GLU B O 1
ATOM 1906 N N . VAL B 1 90 ? -9.422 -17.422 2.035 1 98.56 90 VAL B N 1
ATOM 1907 C CA . VAL B 1 90 ? -9.594 -17.016 0.641 1 98.56 90 VAL B CA 1
ATOM 1908 C C . VAL B 1 90 ? -11.055 -16.672 0.377 1 98.56 90 VAL B C 1
ATOM 1910 O O . VAL B 1 90 ? -11.352 -15.594 -0.147 1 98.56 90 VAL B O 1
ATOM 1913 N N . ASP B 1 91 ? -11.922 -17.594 0.786 1 98.56 91 ASP B N 1
ATOM 1914 C CA . ASP B 1 91 ? -13.344 -17.406 0.538 1 98.56 91 ASP B CA 1
ATOM 1915 C C . ASP B 1 91 ? -13.867 -16.156 1.259 1 98.56 91 ASP B C 1
ATOM 1917 O O . ASP B 1 91 ? -14.609 -15.367 0.675 1 98.56 91 ASP B O 1
ATOM 1921 N N . ARG B 1 92 ? -13.492 -15.969 2.416 1 97.75 92 ARG B N 1
ATOM 1922 C CA . ARG B 1 92 ? -13.977 -14.867 3.238 1 97.75 92 ARG B CA 1
ATOM 1923 C C . ARG B 1 92 ? -13.578 -13.516 2.646 1 97.75 92 ARG B C 1
ATOM 1925 O O . ARG B 1 92 ? -14.43 -12.648 2.432 1 97.75 92 ARG B O 1
ATOM 1932 N N . TYR B 1 93 ? -12.305 -13.336 2.428 1 98.19 93 TYR B N 1
ATOM 1933 C CA . TYR B 1 93 ? -11.82 -12.055 1.929 1 98.19 93 TYR B CA 1
ATOM 1934 C C . TYR B 1 93 ? -12.312 -11.797 0.51 1 98.19 93 TYR B C 1
ATOM 1936 O O . TYR B 1 93 ? -12.688 -10.672 0.167 1 98.19 93 TYR B O 1
ATOM 1944 N N . TRP B 1 94 ? -12.344 -12.875 -0.305 1 98.62 94 TRP B N 1
ATOM 1945 C CA . TRP B 1 94 ? -12.852 -12.758 -1.666 1 98.62 94 TRP B CA 1
ATOM 1946 C C . TRP B 1 94 ? -14.297 -12.266 -1.662 1 98.62 94 TRP B C 1
ATOM 1948 O O . TRP B 1 94 ? -14.625 -11.273 -2.312 1 98.62 94 TRP B O 1
ATOM 1958 N N . ASP B 1 95 ? -15.117 -12.93 -0.892 1 98.12 95 ASP B N 1
ATOM 1959 C CA . ASP B 1 95 ? -16.547 -12.625 -0.866 1 98.12 95 ASP B CA 1
ATOM 1960 C C . ASP B 1 95 ? -16.797 -11.227 -0.307 1 98.12 95 ASP B C 1
ATOM 1962 O O . ASP B 1 95 ? -17.672 -10.508 -0.791 1 98.12 95 ASP B O 1
ATOM 1966 N N . ALA B 1 96 ? -16.094 -10.852 0.656 1 98 96 ALA B N 1
ATOM 1967 C CA . ALA B 1 96 ? -16.266 -9.539 1.276 1 98 96 ALA B CA 1
ATOM 1968 C C . ALA B 1 96 ? -15.875 -8.422 0.31 1 98 96 ALA B C 1
ATOM 1970 O O . ALA B 1 96 ? -16.578 -7.418 0.203 1 98 96 ALA B O 1
ATOM 1971 N N . LEU B 1 97 ? -14.773 -8.578 -0.419 1 98.12 97 LEU B N 1
ATOM 1972 C CA . LEU B 1 97 ? -14.195 -7.488 -1.198 1 98.12 97 LEU B CA 1
ATOM 1973 C C . LEU B 1 97 ? -14.883 -7.371 -2.555 1 98.12 97 LEU B C 1
ATOM 1975 O O . LEU B 1 97 ? -14.914 -6.289 -3.146 1 98.12 97 LEU B O 1
ATOM 1979 N N . ILE B 1 98 ? -15.453 -8.422 -3.033 1 98 98 ILE B N 1
ATOM 1980 C CA . ILE B 1 98 ? -16.078 -8.375 -4.348 1 98 98 ILE B CA 1
ATOM 1981 C C . ILE B 1 98 ? -17.531 -7.902 -4.211 1 98 98 ILE B C 1
ATOM 1983 O O . ILE B 1 98 ? -18.203 -7.629 -5.211 1 98 98 ILE B O 1
ATOM 1987 N N . ALA B 1 99 ? -18.031 -7.805 -2.994 1 95.31 99 ALA B N 1
ATOM 1988 C CA . ALA B 1 99 ? -19.406 -7.445 -2.713 1 95.31 99 ALA B CA 1
ATOM 1989 C C . ALA B 1 99 ? -19.75 -6.082 -3.309 1 95.31 99 ALA B C 1
ATOM 1991 O O . ALA B 1 99 ? -18.859 -5.32 -3.686 1 95.31 99 ALA B O 1
ATOM 1992 N N . ASP B 1 100 ? -21.016 -5.805 -3.463 1 95.25 100 ASP B N 1
ATOM 1993 C CA . ASP B 1 100 ? -21.594 -4.508 -3.787 1 95.25 100 ASP B CA 1
ATOM 1994 C C . ASP B 1 100 ? -21.062 -3.982 -5.117 1 95.25 100 ASP B C 1
ATOM 1996 O O . ASP B 1 100 ? -20.766 -2.793 -5.246 1 95.25 100 ASP B O 1
ATOM 2000 N N . GLY B 1 101 ? -20.766 -4.902 -5.98 1 95.19 101 GLY B N 1
ATOM 2001 C CA . GLY B 1 101 ? -20.406 -4.48 -7.32 1 95.19 101 GLY B CA 1
ATOM 2002 C C . GLY B 1 101 ? -18.922 -4.652 -7.621 1 95.19 101 GLY B C 1
ATOM 2003 O O . GLY B 1 101 ? -18.438 -4.219 -8.672 1 95.19 101 GLY B O 1
ATOM 2004 N N . GLY B 1 102 ? -18.172 -5.145 -6.707 1 97.12 102 GLY B N 1
ATOM 2005 C CA . GLY B 1 102 ? -16.797 -5.527 -7.027 1 97.12 102 GLY B CA 1
ATOM 2006 C C . GLY B 1 102 ? -16.703 -6.477 -8.211 1 97.12 102 GLY B C 1
ATOM 2007 O O . GLY B 1 102 ? -17.703 -7.098 -8.594 1 97.12 102 GLY B O 1
ATOM 2008 N N . GLU B 1 103 ? -15.5 -6.516 -8.781 1 98.5 103 GLU B N 1
ATOM 2009 C CA . GLU B 1 103 ? -15.32 -7.297 -10 1 98.5 103 GLU B CA 1
ATOM 2010 C C . GLU B 1 103 ? -14.18 -8.297 -9.852 1 98.5 103 GLU B C 1
ATOM 2012 O O . GLU B 1 103 ? -13.078 -7.934 -9.43 1 98.5 103 GLU B O 1
ATOM 2017 N N . ALA B 1 104 ? -14.5 -9.492 -10.227 1 98.44 104 ALA B N 1
ATOM 2018 C CA . ALA B 1 104 ? -13.469 -10.531 -10.219 1 98.44 104 ALA B CA 1
ATOM 2019 C C . ALA B 1 104 ? -12.531 -10.375 -11.414 1 98.44 104 ALA B C 1
ATOM 2021 O O . ALA B 1 104 ? -12.953 -9.992 -12.5 1 98.44 104 ALA B O 1
ATOM 2022 N N . ILE B 1 105 ? -11.336 -10.625 -11.172 1 97.44 105 ILE B N 1
ATOM 2023 C CA . ILE B 1 105 ? -10.297 -10.695 -12.195 1 97.44 105 ILE B CA 1
ATOM 2024 C C . ILE B 1 105 ? -9.586 -12.047 -12.109 1 97.44 105 ILE B C 1
ATOM 2026 O O . ILE B 1 105 ? -9.703 -12.758 -11.117 1 97.44 105 ILE B O 1
ATOM 2030 N N . GLN B 1 106 ? -8.969 -12.453 -13.117 1 96.56 106 GLN B N 1
ATOM 2031 C CA . GLN B 1 106 ? -8.305 -13.75 -13.172 1 96.56 106 GLN B CA 1
ATOM 2032 C C . GLN B 1 106 ? -7.168 -13.828 -12.148 1 96.56 106 GLN B C 1
ATOM 2034 O O . GLN B 1 106 ? -6.648 -12.797 -11.711 1 96.56 106 GLN B O 1
ATOM 2039 N N . CYS B 1 107 ? -6.812 -15.102 -11.703 1 97.44 107 CYS B N 1
ATOM 2040 C CA . CYS B 1 107 ? -5.625 -15.461 -10.938 1 97.44 107 CYS B CA 1
ATOM 2041 C C . CYS B 1 107 ? -5.652 -14.812 -9.562 1 97.44 107 CYS B C 1
ATOM 2043 O O . CYS B 1 107 ? -4.613 -14.383 -9.055 1 97.44 107 CYS B O 1
ATOM 2045 N N . GLY B 1 108 ? -6.816 -14.672 -8.969 1 98.44 108 GLY B N 1
ATOM 2046 C CA . GLY B 1 108 ? -6.934 -14.234 -7.59 1 98.44 108 GLY B CA 1
ATOM 2047 C C . GLY B 1 108 ? -7.012 -12.727 -7.441 1 98.44 108 GLY B C 1
ATOM 2048 O O . GLY B 1 108 ? -7 -12.203 -6.324 1 98.44 108 GLY B O 1
ATOM 2049 N N . TRP B 1 109 ? -7.051 -12.023 -8.578 1 98.56 109 TRP B N 1
ATOM 2050 C CA . TRP B 1 109 ? -7.188 -10.57 -8.555 1 98.56 109 TRP B CA 1
ATOM 2051 C C . TRP B 1 109 ? -8.656 -10.164 -8.508 1 98.56 109 TRP B C 1
ATOM 2053 O O . TRP B 1 109 ? -9.523 -10.867 -9.039 1 98.56 109 TRP B O 1
ATOM 2063 N N . LEU B 1 110 ? -8.914 -9.094 -7.914 1 98.62 110 LEU B N 1
ATOM 2064 C CA . LEU B 1 110 ? -10.227 -8.469 -8 1 98.62 110 LEU B CA 1
ATOM 2065 C C . LEU B 1 110 ? -10.133 -6.957 -7.809 1 98.62 110 LEU B C 1
ATOM 2067 O O . LEU B 1 110 ? -9.094 -6.453 -7.363 1 98.62 110 LEU B O 1
ATOM 2071 N N . LYS B 1 111 ? -11.133 -6.301 -8.273 1 98.38 111 LYS B N 1
ATOM 2072 C CA . LYS B 1 111 ? -11.359 -4.883 -8.016 1 98.38 111 LYS B CA 1
ATOM 2073 C C . LYS B 1 111 ? -12.578 -4.68 -7.109 1 98.38 111 LYS B C 1
ATOM 2075 O O . LYS B 1 111 ? -13.656 -5.195 -7.395 1 98.38 111 LYS B O 1
ATOM 2080 N N . ASP B 1 112 ? -12.398 -3.984 -6.031 1 98.38 112 ASP B N 1
ATOM 2081 C CA . ASP B 1 112 ? -13.539 -3.803 -5.141 1 98.38 112 ASP B CA 1
ATOM 2082 C C . ASP B 1 112 ? -14.438 -2.662 -5.617 1 98.38 112 ASP B C 1
ATOM 2084 O O . ASP B 1 112 ? -14.195 -2.074 -6.672 1 98.38 112 ASP B O 1
ATOM 2088 N N . LYS B 1 113 ? -15.469 -2.369 -4.883 1 97.94 113 LYS B N 1
ATOM 2089 C CA . LYS B 1 113 ? -16.5 -1.431 -5.328 1 97.94 113 LYS B CA 1
ATOM 2090 C C . LYS B 1 113 ? -15.93 -0.023 -5.477 1 97.94 113 LYS B C 1
ATOM 2092 O O . LYS B 1 113 ? -16.5 0.813 -6.176 1 97.94 113 LYS B O 1
ATOM 2097 N N . TYR B 1 114 ? -14.82 0.282 -4.812 1 97.94 114 TYR B N 1
ATOM 2098 C CA . TYR B 1 114 ? -14.211 1.604 -4.895 1 97.94 114 TYR B CA 1
ATOM 2099 C C . TYR B 1 114 ? -13.18 1.662 -6.02 1 97.94 114 TYR B C 1
ATOM 2101 O O . TYR B 1 114 ? -12.688 2.738 -6.359 1 97.94 114 TYR B O 1
ATOM 2109 N N . GLY B 1 115 ? -12.844 0.534 -6.52 1 97.81 115 GLY B N 1
ATOM 2110 C CA . GLY B 1 115 ? -11.906 0.482 -7.629 1 97.81 115 GLY B CA 1
ATOM 2111 C C . GLY B 1 115 ? -10.516 0.02 -7.219 1 97.81 115 GLY B C 1
ATOM 2112 O O . GLY B 1 115 ? -9.633 -0.133 -8.062 1 97.81 115 GLY B O 1
ATOM 2113 N N . LEU B 1 116 ? -10.289 -0.208 -5.965 1 98.56 116 LEU B N 1
ATOM 2114 C CA . LEU B 1 116 ? -9 -0.677 -5.469 1 98.56 116 LEU B CA 1
ATOM 2115 C C . LEU B 1 116 ? -8.75 -2.125 -5.875 1 98.56 116 LEU B C 1
ATOM 2117 O O . LEU B 1 116 ? -9.641 -2.969 -5.754 1 98.56 116 LEU B O 1
ATOM 2121 N N . HIS B 1 117 ? -7.59 -2.418 -6.379 1 98.62 117 HIS B N 1
ATOM 2122 C CA . HIS B 1 117 ? -7.242 -3.766 -6.812 1 98.62 117 HIS B CA 1
ATOM 2123 C C . HIS B 1 117 ? -6.652 -4.578 -5.66 1 98.62 117 HIS B C 1
ATOM 2125 O O . HIS B 1 117 ? -5.809 -4.082 -4.914 1 98.62 117 HIS B O 1
ATOM 2131 N N . TRP B 1 118 ? -7.055 -5.805 -5.59 1 98.75 118 TRP B N 1
ATOM 2132 C CA . TRP B 1 118 ? -6.629 -6.742 -4.555 1 98.75 118 TRP B CA 1
ATOM 2133 C C . TRP B 1 118 ? -6.121 -8.039 -5.168 1 98.75 118 TRP B C 1
ATOM 2135 O O . TRP B 1 118 ? -6.523 -8.414 -6.273 1 98.75 118 TRP B O 1
ATOM 2145 N N . GLN B 1 119 ? -5.246 -8.633 -4.5 1 98.62 119 GLN B N 1
ATOM 2146 C CA . GLN B 1 119 ? -4.887 -10.023 -4.73 1 98.62 119 GLN B CA 1
ATOM 2147 C C . GLN B 1 119 ? -5.199 -10.883 -3.508 1 98.62 119 GLN B C 1
ATOM 2149 O O . GLN B 1 119 ? -4.738 -10.586 -2.402 1 98.62 119 GLN B O 1
ATOM 2154 N N . VAL B 1 120 ? -6.043 -11.875 -3.641 1 98.69 120 VAL B N 1
ATOM 2155 C CA . VAL B 1 120 ? -6.355 -12.82 -2.57 1 98.69 120 VAL B CA 1
ATOM 2156 C C . VAL B 1 120 ? -5.598 -14.125 -2.799 1 98.69 120 VAL B C 1
ATOM 2158 O O . VAL B 1 120 ? -6.004 -14.953 -3.621 1 98.69 120 VAL B O 1
ATOM 2161 N N . VAL B 1 121 ? -4.555 -14.312 -2.025 1 98.38 121 VAL B N 1
ATOM 2162 C CA . VAL B 1 121 ? -3.557 -15.289 -2.438 1 98.38 121 VAL B CA 1
ATOM 2163 C C . VAL B 1 121 ? -3.291 -16.266 -1.298 1 98.38 121 VAL B C 1
ATOM 2165 O O . VAL B 1 121 ? -2.783 -15.883 -0.244 1 98.38 121 VAL B O 1
ATOM 2168 N N . PRO B 1 122 ? -3.555 -17.578 -1.508 1 98.25 122 PRO B N 1
ATOM 2169 C CA . PRO B 1 122 ? -3.121 -18.547 -0.505 1 98.25 122 PRO B CA 1
ATOM 2170 C C . PRO B 1 122 ? -1.603 -18.609 -0.36 1 98.25 122 PRO B C 1
ATOM 2172 O O . PRO B 1 122 ? -0.884 -18.672 -1.362 1 98.25 122 PRO B O 1
ATOM 2175 N N . THR B 1 123 ? -1.144 -18.672 0.865 1 97.06 123 THR B N 1
ATOM 2176 C CA . THR B 1 123 ? 0.293 -18.703 1.114 1 97.06 123 THR B CA 1
ATOM 2177 C C . THR B 1 123 ? 0.91 -19.969 0.518 1 97.06 123 THR B C 1
ATOM 2179 O O . THR B 1 123 ? 2.055 -19.953 0.062 1 97.06 123 THR B O 1
ATOM 2182 N N . VAL B 1 124 ? 0.137 -21.047 0.457 1 97.69 124 VAL B N 1
ATOM 2183 C CA . VAL B 1 124 ? 0.639 -22.328 -0.062 1 97.69 124 VAL B CA 1
ATOM 2184 C C . VAL B 1 124 ? 0.91 -22.203 -1.56 1 97.69 124 VAL B C 1
ATOM 2186 O O . VAL B 1 124 ? 1.81 -22.844 -2.092 1 97.69 124 VAL B O 1
ATOM 2189 N N . LEU B 1 125 ? 0.116 -21.375 -2.24 1 97.88 125 LEU B N 1
ATOM 2190 C CA . LEU B 1 125 ? 0.364 -21.156 -3.662 1 97.88 125 LEU B CA 1
ATOM 2191 C C . LEU B 1 125 ? 1.736 -20.531 -3.885 1 97.88 125 LEU B C 1
ATOM 2193 O O . LEU B 1 125 ? 2.479 -20.953 -4.773 1 97.88 125 LEU B O 1
ATOM 2197 N N . MET B 1 126 ? 2.033 -19.516 -3.133 1 94.81 126 MET B N 1
ATOM 2198 C CA . MET B 1 126 ? 3.332 -18.859 -3.242 1 94.81 126 MET B CA 1
ATOM 2199 C C . MET B 1 126 ? 4.469 -19.844 -3.02 1 94.81 126 MET B C 1
ATOM 2201 O O . MET B 1 126 ? 5.48 -19.812 -3.723 1 94.81 126 MET B O 1
ATOM 2205 N N . GLU B 1 127 ? 4.27 -20.703 -2.064 1 95.31 127 GLU B N 1
ATOM 2206 C CA . GLU B 1 127 ? 5.258 -21.734 -1.791 1 95.31 127 GLU B CA 1
ATOM 2207 C C . GLU B 1 127 ? 5.418 -22.672 -2.984 1 95.31 127 GLU B C 1
ATOM 2209 O O . GLU B 1 127 ? 6.543 -22.984 -3.387 1 95.31 127 GLU B O 1
ATOM 2214 N N . MET B 1 128 ? 4.332 -23.078 -3.5 1 97.38 128 MET B N 1
ATOM 2215 C CA . MET B 1 128 ? 4.348 -24 -4.633 1 97.38 128 MET B CA 1
ATOM 2216 C C . MET B 1 128 ? 5.023 -23.359 -5.844 1 97.38 128 MET B C 1
ATOM 2218 O O . MET B 1 128 ? 5.836 -24 -6.512 1 97.38 128 MET B O 1
ATOM 2222 N N . MET B 1 129 ? 4.742 -22.156 -6.109 1 94.62 129 MET B N 1
ATOM 2223 C CA . MET B 1 129 ? 5.254 -21.453 -7.285 1 94.62 129 MET B CA 1
ATOM 2224 C C . MET B 1 129 ? 6.766 -21.266 -7.191 1 94.62 129 MET B C 1
ATOM 2226 O O . MET B 1 129 ? 7.441 -21.109 -8.211 1 94.62 129 MET B O 1
ATOM 2230 N N . GLN B 1 130 ? 7.238 -21.281 -5.945 1 92 130 GLN B N 1
ATOM 2231 C CA . GLN B 1 130 ? 8.656 -21.047 -5.723 1 92 130 GLN B CA 1
ATOM 2232 C C . GLN B 1 130 ? 9.414 -22.344 -5.527 1 92 130 GLN B C 1
ATOM 2234 O O . GLN B 1 130 ? 10.617 -22.344 -5.258 1 92 130 GLN B O 1
ATOM 2239 N N . ASP B 1 131 ? 8.742 -23.438 -5.656 1 95.12 131 ASP B N 1
ATOM 2240 C CA . ASP B 1 131 ? 9.367 -24.75 -5.469 1 95.12 131 ASP B CA 1
ATOM 2241 C C . ASP B 1 131 ? 10.531 -24.938 -6.43 1 95.12 131 ASP B C 1
ATOM 2243 O O . ASP B 1 131 ? 10.453 -24.562 -7.602 1 95.12 131 ASP B O 1
ATOM 2247 N N . LYS B 1 132 ? 11.664 -25.578 -5.961 1 93.81 132 LYS B N 1
ATOM 2248 C CA . LYS B 1 132 ? 12.844 -25.859 -6.777 1 93.81 132 LYS B CA 1
ATOM 2249 C C . LYS B 1 132 ? 12.531 -26.906 -7.844 1 93.81 132 LYS B C 1
ATOM 2251 O O . LYS B 1 132 ? 13.195 -26.953 -8.883 1 93.81 132 LYS B O 1
ATOM 2256 N N . ASN B 1 133 ? 11.648 -27.812 -7.465 1 96.06 133 ASN B N 1
ATOM 2257 C CA . ASN B 1 133 ? 11.125 -28.703 -8.5 1 96.06 133 ASN B CA 1
ATOM 2258 C C . ASN B 1 133 ? 10.211 -27.953 -9.469 1 96.06 133 ASN B C 1
ATOM 2260 O O . ASN B 1 133 ? 9.008 -27.828 -9.219 1 96.06 133 ASN B O 1
ATOM 2264 N N . ARG B 1 134 ? 10.773 -27.547 -10.586 1 93.94 134 ARG B N 1
ATOM 2265 C CA . ARG B 1 134 ? 10.094 -26.625 -11.484 1 93.94 134 ARG B CA 1
ATOM 2266 C C . ARG B 1 134 ? 8.938 -27.312 -12.203 1 93.94 134 ARG B C 1
ATOM 2268 O O . ARG B 1 134 ? 7.973 -26.656 -12.617 1 93.94 134 ARG B O 1
ATOM 2275 N N . VAL B 1 135 ? 9 -28.609 -12.367 1 95.62 135 VAL B N 1
ATOM 2276 C CA . VAL B 1 135 ? 7.891 -29.344 -12.961 1 95.62 135 VAL B CA 1
ATOM 2277 C C . VAL B 1 135 ? 6.648 -29.188 -12.086 1 95.62 135 VAL B C 1
ATOM 2279 O O . VAL B 1 135 ? 5.566 -28.859 -12.586 1 95.62 135 VAL B O 1
ATOM 2282 N N . LYS B 1 136 ? 6.73 -29.422 -10.766 1 97.25 136 LYS B N 1
ATOM 2283 C CA . LYS B 1 136 ? 5.637 -29.25 -9.812 1 97.25 136 LYS B CA 1
ATOM 2284 C C . LYS B 1 136 ? 5.168 -27.812 -9.75 1 97.25 136 LYS B C 1
ATOM 2286 O O . LYS B 1 136 ? 3.965 -27.531 -9.766 1 97.25 136 LYS B O 1
ATOM 2291 N N . ALA B 1 137 ? 6.129 -26.891 -9.688 1 95.81 137 ALA B N 1
ATOM 2292 C CA . ALA B 1 137 ? 5.816 -25.469 -9.625 1 95.81 137 ALA B CA 1
ATOM 2293 C C . ALA B 1 137 ? 5.016 -25.031 -10.852 1 95.81 137 ALA B C 1
ATOM 2295 O O . ALA B 1 137 ? 4.012 -24.312 -10.719 1 95.81 137 ALA B O 1
ATOM 2296 N N . ASN B 1 138 ? 5.387 -25.5 -12.031 1 94.75 138 ASN B N 1
ATOM 2297 C CA . ASN B 1 138 ? 4.734 -25.078 -13.266 1 94.75 138 ASN B CA 1
ATOM 2298 C C . ASN B 1 138 ? 3.324 -25.656 -13.375 1 94.75 138 ASN B C 1
ATOM 2300 O O . ASN B 1 138 ? 2.438 -25.016 -13.953 1 94.75 138 ASN B O 1
ATOM 2304 N N . ARG B 1 139 ? 3.143 -26.812 -12.797 1 97.06 139 ARG B N 1
ATOM 2305 C CA . ARG B 1 139 ? 1.785 -27.344 -12.75 1 97.06 139 ARG B CA 1
ATOM 2306 C C . ARG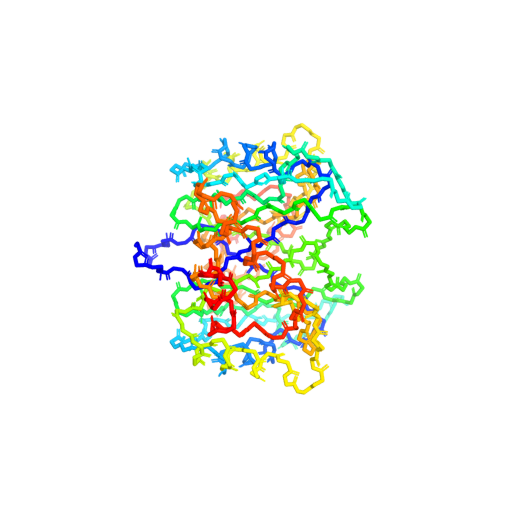 B 1 139 ? 0.874 -26.438 -11.922 1 97.06 139 ARG B C 1
ATOM 2308 O O . ARG B 1 139 ? -0.271 -26.188 -12.305 1 97.06 139 ARG B O 1
ATOM 2315 N N . ALA B 1 140 ? 1.373 -25.984 -10.766 1 97.06 140 ALA B N 1
ATOM 2316 C CA . ALA B 1 140 ? 0.606 -25.062 -9.922 1 97.06 140 ALA B CA 1
ATOM 2317 C C . ALA B 1 140 ? 0.332 -23.75 -10.648 1 97.06 140 ALA B C 1
ATOM 2319 O O . ALA B 1 140 ? -0.78 -23.219 -10.586 1 97.06 140 ALA B O 1
ATOM 2320 N N . ILE B 1 141 ? 1.379 -23.25 -11.336 1 94.44 141 ILE B N 1
ATOM 2321 C CA . ILE B 1 141 ? 1.237 -22 -12.086 1 94.44 141 ILE B CA 1
ATOM 2322 C C . ILE B 1 141 ? 0.169 -22.172 -13.164 1 94.44 141 ILE B C 1
ATOM 2324 O O . ILE B 1 141 ? -0.708 -21.312 -13.32 1 94.44 141 ILE B O 1
ATOM 2328 N N . GLY B 1 142 ? 0.239 -23.266 -13.844 1 94.94 142 GLY B N 1
ATOM 2329 C CA . GLY B 1 142 ? -0.758 -23.547 -14.867 1 94.94 142 GLY B CA 1
ATOM 2330 C C . GLY B 1 142 ? -2.17 -23.625 -14.312 1 94.94 142 GLY B C 1
ATOM 2331 O O . GLY B 1 142 ? -3.109 -23.125 -14.93 1 94.94 142 GLY B O 1
ATOM 2332 N N . ALA B 1 143 ? -2.324 -24.266 -13.203 1 97.69 143 ALA B N 1
ATOM 2333 C CA . ALA B 1 143 ? -3.635 -24.359 -12.57 1 97.69 143 ALA B CA 1
ATOM 2334 C C . ALA B 1 143 ? -4.156 -22.984 -12.172 1 97.69 143 ALA B C 1
ATOM 2336 O O . ALA B 1 143 ? -5.332 -22.672 -12.383 1 97.69 143 ALA B O 1
ATOM 2337 N N . MET B 1 144 ? -3.309 -22.203 -11.531 1 97.5 144 MET B N 1
ATOM 2338 C CA . MET B 1 144 ? -3.676 -20.859 -11.125 1 97.5 144 MET B CA 1
ATOM 2339 C C . MET B 1 144 ? -4.191 -20.047 -12.312 1 97.5 144 MET B C 1
ATOM 2341 O O . MET B 1 144 ? -5.191 -19.344 -12.203 1 97.5 144 MET B O 1
ATOM 2345 N N . MET B 1 145 ? -3.504 -20.156 -13.461 1 94.56 145 MET B N 1
ATOM 2346 C CA . MET B 1 145 ? -3.838 -19.375 -14.648 1 94.56 145 MET B CA 1
ATOM 2347 C C . MET B 1 145 ? -5.258 -19.672 -15.109 1 94.56 145 MET B C 1
ATOM 2349 O O . MET B 1 145 ? -5.855 -18.891 -15.844 1 94.56 145 MET B O 1
ATOM 2353 N N . GLN B 1 146 ? -5.793 -20.766 -14.68 1 96.56 146 GLN B N 1
ATOM 2354 C CA . GLN B 1 146 ? -7.121 -21.188 -15.102 1 96.56 146 GLN B CA 1
ATOM 2355 C C . GLN B 1 146 ? -8.18 -20.797 -14.07 1 96.56 146 GLN B C 1
ATOM 2357 O O . GLN B 1 146 ? -9.352 -21.141 -14.219 1 96.56 146 GLN B O 1
ATOM 2362 N N . MET B 1 147 ? -7.766 -20.141 -13.117 1 98.12 147 MET B N 1
ATOM 2363 C CA . MET B 1 147 ? -8.672 -19.859 -12.016 1 98.12 147 MET B CA 1
ATOM 2364 C C . MET B 1 147 ? -8.992 -18.359 -11.938 1 98.12 147 MET B C 1
ATOM 2366 O O . MET B 1 147 ? -8.195 -17.531 -12.391 1 98.12 147 MET B O 1
ATOM 2370 N N . VAL B 1 148 ? -10.148 -18.047 -11.445 1 98.31 148 VAL B N 1
ATOM 2371 C CA . VAL B 1 148 ? -10.5 -16.703 -11.008 1 98.31 148 VAL B CA 1
ATOM 2372 C C . VAL B 1 148 ? -10.32 -16.594 -9.492 1 98.31 148 VAL B C 1
ATOM 2374 O O . VAL B 1 148 ? -9.281 -16.141 -9.016 1 98.31 148 VAL B O 1
ATOM 2377 N N . LYS B 1 149 ? -11.266 -17.188 -8.75 1 98.56 149 LYS B N 1
ATOM 2378 C CA . LYS B 1 149 ? -11.008 -17.391 -7.332 1 98.56 149 LYS B CA 1
ATOM 2379 C C . LYS B 1 149 ? -10.141 -18.625 -7.094 1 98.56 149 LYS B C 1
ATOM 2381 O O . LYS B 1 149 ? -10.406 -19.688 -7.652 1 98.56 149 LYS B O 1
ATOM 2386 N N . LEU B 1 150 ? -9.125 -18.453 -6.297 1 98.81 150 LEU B N 1
ATOM 2387 C CA . LEU B 1 150 ? -8.156 -19.531 -6.145 1 98.81 150 LEU B CA 1
ATOM 2388 C C . LEU B 1 150 ? -8.727 -20.656 -5.293 1 98.81 150 LEU B C 1
ATOM 2390 O O . LEU B 1 150 ? -9.391 -20.406 -4.285 1 98.81 150 LEU B O 1
ATOM 2394 N N . ASP B 1 151 ? -8.578 -21.828 -5.77 1 98.75 151 ASP B N 1
ATOM 2395 C CA . ASP B 1 151 ? -8.992 -23.062 -5.117 1 98.75 151 ASP B CA 1
ATOM 2396 C C . ASP B 1 151 ? -7.781 -23.875 -4.66 1 98.75 151 ASP B C 1
ATOM 2398 O O . ASP B 1 151 ? -7.102 -24.5 -5.48 1 98.75 151 ASP B O 1
ATOM 2402 N N . ILE B 1 152 ? -7.551 -23.953 -3.354 1 98.75 152 ILE B N 1
ATOM 2403 C CA . ILE B 1 152 ? -6.324 -24.516 -2.805 1 98.75 152 ILE B CA 1
ATOM 2404 C C . ILE B 1 152 ? -6.266 -26.016 -3.109 1 98.75 152 ILE B C 1
ATOM 2406 O O . ILE B 1 152 ? -5.211 -26.531 -3.475 1 98.75 152 ILE B O 1
ATOM 2410 N N . ALA B 1 153 ? -7.383 -26.688 -2.947 1 98.69 153 ALA B N 1
ATOM 2411 C CA . ALA B 1 153 ? -7.402 -28.125 -3.221 1 98.69 153 ALA B CA 1
ATOM 2412 C C . ALA B 1 153 ? -7.027 -28.422 -4.672 1 98.69 153 ALA B C 1
ATOM 2414 O O . ALA B 1 153 ? -6.246 -29.328 -4.949 1 98.69 153 ALA B O 1
ATOM 2415 N N . ALA B 1 154 ? -7.574 -27.672 -5.574 1 98.62 154 ALA B N 1
ATOM 2416 C CA . ALA B 1 154 ? -7.266 -27.844 -6.992 1 98.62 154 ALA B CA 1
ATOM 2417 C C . ALA B 1 154 ? -5.801 -27.531 -7.273 1 98.62 154 ALA B C 1
ATOM 2419 O O . ALA B 1 154 ? -5.156 -28.203 -8.078 1 98.62 154 ALA B O 1
ATOM 2420 N N . LEU B 1 155 ? -5.281 -26.484 -6.66 1 98.69 155 LEU B N 1
ATOM 2421 C CA . LEU B 1 155 ? -3.877 -26.125 -6.809 1 98.69 155 LEU B CA 1
ATOM 2422 C C . LEU B 1 155 ? -2.971 -27.25 -6.324 1 98.69 155 LEU B C 1
ATOM 2424 O O . LEU B 1 155 ? -2.004 -27.609 -7 1 98.69 155 LEU B O 1
ATOM 2428 N N . LYS B 1 156 ? -3.316 -27.812 -5.18 1 98.44 156 LYS B N 1
ATOM 2429 C CA . LYS B 1 156 ? -2.514 -28.891 -4.602 1 98.44 156 LYS B CA 1
ATOM 2430 C C . LYS B 1 156 ? -2.559 -30.141 -5.477 1 98.44 156 LYS B C 1
ATOM 2432 O O . LYS B 1 156 ? -1.543 -30.812 -5.66 1 98.44 156 LYS B O 1
ATOM 2437 N N . ARG B 1 157 ? -3.723 -30.438 -5.965 1 98.44 157 ARG B N 1
ATOM 2438 C CA . ARG B 1 157 ? -3.854 -31.578 -6.863 1 98.44 157 ARG B CA 1
ATOM 2439 C C . ARG B 1 157 ? -2.963 -31.422 -8.086 1 98.44 157 ARG B C 1
ATOM 2441 O O . ARG B 1 157 ? -2.275 -32.375 -8.492 1 98.44 157 ARG B O 1
ATOM 2448 N N . ALA B 1 158 ? -3.006 -30.25 -8.688 1 98.31 158 ALA B N 1
ATOM 2449 C CA . ALA B 1 158 ? -2.17 -29.984 -9.852 1 98.31 158 ALA B CA 1
ATOM 2450 C C . ALA B 1 158 ? -0.688 -30.078 -9.5 1 98.31 158 ALA B C 1
ATOM 2452 O O . ALA B 1 158 ? 0.096 -30.672 -10.234 1 98.31 158 ALA B O 1
ATOM 2453 N N . TYR B 1 159 ? -0.328 -29.469 -8.391 1 98.25 159 TYR B N 1
ATOM 2454 C CA . TYR B 1 159 ? 1.047 -29.453 -7.902 1 98.25 159 TYR B CA 1
ATOM 2455 C C . TYR B 1 159 ? 1.569 -30.875 -7.703 1 98.25 159 TYR B C 1
ATOM 2457 O O . TYR B 1 159 ? 2.707 -31.172 -8.07 1 98.25 159 TYR B O 1
ATOM 2465 N N . ASP B 1 160 ? 0.698 -31.766 -7.215 1 97.06 160 ASP B N 1
ATOM 2466 C CA . ASP B 1 160 ? 1.085 -33.125 -6.883 1 97.06 160 ASP B CA 1
ATOM 2467 C C . ASP B 1 160 ? 1.088 -34 -8.125 1 97.06 160 ASP B C 1
ATOM 2469 O O . ASP B 1 160 ? 1.7 -35.094 -8.133 1 97.06 160 ASP B O 1
ATOM 2473 N N . GLY B 1 161 ? 0.423 -33.594 -9.18 1 92.31 161 GLY B N 1
ATOM 2474 C CA . GLY B 1 161 ? 0.425 -34.344 -10.422 1 92.31 161 GLY B CA 1
ATOM 2475 C C . GLY B 1 161 ? -0.689 -35.375 -10.492 1 92.31 161 GLY B C 1
ATOM 2476 O O . GLY B 1 161 ? -0.683 -36.25 -11.367 1 92.31 161 GLY B O 1
#

InterPro domains:
  IPR009725 Predicted 3-demethylubiquinone-9 3-methyltransferase [PIRSF021700] (5-161)
  IPR028973 PhnB-like [PF06983] (7-121)
  IPR028973 PhnB-like [cd06588] (7-121)
  IPR029068 Glyoxalase/Bleomycin resistance protein/Dihydroxybiphenyl dioxygenase [G3DSA:3.10.180.10] (2-161)
  IPR029068 Glyoxalase/Bleomycin resistance protein/Dihydroxybiphenyl dioxygenase [SSF54593] (7-160)

Nearest PDB structures (foldseek):
  1u69-assembly1_A  TM=9.559E-01  e=9.062E-22  Pseudomonas aeruginosa PAO1
  1u69-assembly2_D  TM=9.569E-01  e=1.218E-19  Pseudomonas aeruginosa PAO1
  1u69-assembly3_C  TM=9.380E-01  e=1.475E-19  Pseudomonas aeruginosa PAO1
  3oms-assembly1_A-2  TM=8.961E-01  e=4.572E-12  Bacillus cereus ATCC 14579
  1u7i-assembly1_B  TM=8.497E-01  e=4.196E-10  Pseudomonas aeruginosa PAO1

Sequence (322 aa):
MEITQIISPCLWYDGQAESAAEFYLAAFPNSHIDNVMKSDGDWPGGKAGDTILVSFSIAGQQFQALNGGPNVPFNEAVSLSIACKDQAEVDRYWDALIADGGEAIQCGWLKDKYGLHWQVVPTVLMEMMQDKNRVKANRAIGAMMQMVKLDIAALKRAYDGMEITQIISPCLWYDGQAESAAEFYLAAFPNSHIDNVMKSDGDWPGGKAGDTILVSFSIAGQQFQALNGGPNVPFNEAVSLSIACKDQAEVDRYWDALIADGGEAIQCGWLKDKYGLHWQVVPTVLMEMMQDKNRVKANRAIGAMMQMVKLDIAALKRAYDG

Radius of gyration: 20.42 Å; Cα contacts (8 Å, |Δi|>4): 692; chains: 2; bounding box: 41×65×44 Å

Solvent-accessible surface area (backbone atoms only — not comparable to full-atom values): 16711 Å² total; per-residue (Å²): 125,84,72,72,66,47,68,28,50,32,38,48,24,65,76,44,22,64,62,49,51,51,55,51,38,72,55,37,65,74,38,47,78,75,46,76,43,56,32,89,46,69,45,100,85,50,44,55,63,38,67,37,38,29,34,30,31,52,57,81,40,59,38,34,22,29,36,80,39,82,95,47,70,56,50,72,20,56,25,41,32,34,58,17,91,45,63,68,48,40,51,49,46,49,55,53,44,36,40,89,73,22,39,84,33,65,61,19,27,31,27,27,63,87,39,52,29,35,32,50,39,48,50,65,54,60,51,42,58,63,37,85,55,53,71,37,12,48,34,27,49,55,45,41,71,74,24,39,74,72,51,61,68,61,32,49,50,39,33,74,103,125,84,73,71,67,46,67,26,50,32,37,47,23,65,79,43,22,64,62,49,51,52,55,52,38,72,54,39,65,74,38,49,78,75,45,76,42,54,33,88,45,70,44,99,86,48,44,54,63,38,68,39,38,29,35,30,30,52,56,82,39,59,36,33,21,30,34,77,40,82,93,46,70,55,52,73,19,55,26,41,33,33,58,18,90,44,63,68,46,39,51,50,46,50,55,52,45,36,41,87,72,22,39,85,33,66,61,18,29,30,28,27,62,84,39,51,30,35,31,51,38,48,50,66,55,59,52,42,59,64,37,87,57,52,70,37,11,49,33,26,49,54,47,41,70,73,26,38,73,73,51,62,68,61,33,49,49,39,34,74,101